Protein AF-0000000078947697 (afdb_homodimer)

Organism: Halalkalibacterium halodurans (strain ATCC BAA-125 / DSM 18197 / FERM 7344 / JCM 9153 / C-125) (NCBI:txid272558)

Foldseek 3Di:
DPPDPPPPPPPPPPPFPWDKDKDKDWFWWWDDDDFKIKIKIKIWMWIWTATPNDIDIKIKMKIKMKMFTPDDLVVQFPWAKKKKKKDFPWDIDIDIDGDPGGDDGRIDMDMDMDTDDDGDQATKMKMWMDTDPDIDIDIIGRDDD/DPPPPPPPPPPPPPPFPWDKDKDKDWFWWWDDDDFKIKIKIKIWMWIWTDTPNDIDIKIKMKIKMKMFTPDDLVVQFPWAKKKKKKDFPWDIDIDIDGDPGGDPGRIDMDMDMDTDDDGDQATKMKMWMDTDPDIDIDIIGRDDD

Radius of gyration: 29.33 Å; Cα contacts (8 Å, |Δi|>4): 703; chains: 2; bounding box: 46×137×83 Å

Structure (mmCIF, N/CA/C/O backbone):
data_AF-0000000078947697-model_v1
#
loop_
_entity.id
_entity.type
_entity.pdbx_description
1 polymer 'BH3699 protein'
#
loop_
_atom_site.group_PDB
_atom_site.id
_atom_site.type_symbol
_atom_site.label_atom_id
_atom_site.label_alt_id
_atom_site.label_comp_id
_atom_site.label_asym_id
_atom_site.label_entity_id
_atom_site.label_seq_id
_atom_site.pdbx_PDB_ins_code
_atom_site.Cartn_x
_atom_site.Cartn_y
_atom_site.Cartn_z
_atom_site.occupancy
_atom_site.B_iso_or_equiv
_atom_site.auth_seq_id
_atom_site.auth_comp_id
_atom_site.auth_asym_id
_atom_site.auth_atom_id
_atom_site.pdbx_PDB_model_num
ATOM 1 N N . MET A 1 1 ? 22.578 -55.219 -64.062 1 35.47 1 MET A N 1
ATOM 2 C CA . MET A 1 1 ? 21.938 -53.969 -63.688 1 35.47 1 MET A CA 1
ATOM 3 C C . MET A 1 1 ? 21.391 -54 -62.281 1 35.47 1 MET A C 1
ATOM 5 O O . MET A 1 1 ? 20.391 -54.688 -62 1 35.47 1 MET A O 1
ATOM 9 N N . LYS A 1 2 ? 22.297 -54.031 -61.281 1 51.41 2 LYS A N 1
ATOM 10 C CA . LYS A 1 2 ? 22 -54.031 -59.844 1 51.41 2 LYS A CA 1
ATOM 11 C C . LYS A 1 2 ? 21.125 -52.844 -59.5 1 51.41 2 LYS A C 1
ATOM 13 O O . LYS A 1 2 ? 21.453 -51.688 -59.812 1 51.41 2 LYS A O 1
ATOM 18 N N . LYS A 1 3 ? 19.734 -53.031 -59.438 1 48.41 3 LYS A N 1
ATOM 19 C CA . LYS A 1 3 ? 18.75 -52.062 -58.938 1 48.41 3 LYS A CA 1
ATOM 20 C C . LYS A 1 3 ? 19.156 -51.531 -57.562 1 48.41 3 LYS A C 1
ATOM 22 O O . LYS A 1 3 ? 19.344 -52.281 -56.625 1 48.41 3 LYS A O 1
ATOM 27 N N . ILE A 1 4 ? 19.75 -50.375 -57.469 1 56.81 4 ILE A N 1
ATOM 28 C CA . ILE A 1 4 ? 20.016 -49.656 -56.25 1 56.81 4 ILE A CA 1
ATOM 29 C C . ILE A 1 4 ? 18.719 -49.062 -55.688 1 56.81 4 ILE A C 1
ATOM 31 O O . ILE A 1 4 ? 18.062 -48.281 -56.344 1 56.81 4 ILE A O 1
ATOM 35 N N . VAL A 1 5 ? 17.969 -49.75 -54.781 1 52.31 5 VAL A N 1
ATOM 36 C CA . VAL A 1 5 ? 16.859 -49.219 -54.031 1 52.31 5 VAL A CA 1
ATOM 37 C C . VAL A 1 5 ? 17.359 -48.094 -53.125 1 52.31 5 VAL A C 1
ATOM 39 O O . VAL A 1 5 ? 18.203 -48.312 -52.25 1 52.31 5 VAL A O 1
ATOM 42 N N . VAL A 1 6 ? 17.391 -46.844 -53.531 1 53.66 6 VAL A N 1
ATOM 43 C CA . VAL A 1 6 ? 17.625 -45.656 -52.688 1 53.66 6 VAL A CA 1
ATOM 44 C C . VAL A 1 6 ? 16.547 -45.562 -51.625 1 53.66 6 VAL A C 1
ATOM 46 O O . VAL A 1 6 ? 15.359 -45.406 -51.938 1 53.66 6 VAL A O 1
ATOM 49 N N . LEU A 1 7 ? 16.734 -46.188 -50.5 1 55.03 7 LEU A N 1
ATOM 50 C CA . LEU A 1 7 ? 15.883 -46 -49.344 1 55.03 7 LEU A CA 1
ATOM 51 C C . LEU A 1 7 ? 15.914 -44.531 -48.906 1 55.03 7 LEU A C 1
ATOM 53 O O . LEU A 1 7 ? 16.953 -44 -48.5 1 55.03 7 LEU A O 1
ATOM 57 N N . MET A 1 8 ? 14.984 -43.719 -49.375 1 52.84 8 MET A N 1
ATOM 58 C CA . MET A 1 8 ? 14.773 -42.344 -48.906 1 52.84 8 MET A CA 1
ATOM 59 C C . MET A 1 8 ? 14.305 -42.312 -47.469 1 52.84 8 MET A C 1
ATOM 61 O O . MET A 1 8 ? 13.203 -42.781 -47.156 1 52.84 8 MET A O 1
ATOM 65 N N . VAL A 1 9 ? 15.203 -42.281 -46.469 1 55.19 9 VAL A N 1
ATOM 66 C CA . VAL A 1 9 ? 14.891 -42.062 -45.062 1 55.19 9 VAL A CA 1
ATOM 67 C C . VAL A 1 9 ? 14.242 -40.688 -44.875 1 55.19 9 VAL A C 1
ATOM 69 O O . VAL A 1 9 ? 14.898 -39.688 -45.031 1 55.19 9 VAL A O 1
ATOM 72 N N . VAL A 1 10 ? 12.914 -40.531 -45.031 1 52.12 10 VAL A N 1
ATOM 73 C CA . VAL A 1 10 ? 12.164 -39.344 -44.656 1 52.12 10 VAL A CA 1
ATOM 74 C C . VAL A 1 10 ? 12.32 -39.094 -43.156 1 52.12 10 VAL A C 1
ATOM 76 O O . VAL A 1 10 ? 11.836 -39.875 -42.344 1 52.12 10 VAL A O 1
ATOM 79 N N . MET A 1 11 ? 13.328 -38.375 -42.625 1 52.97 11 MET A N 1
ATOM 80 C CA . MET A 1 11 ? 13.414 -37.875 -41.25 1 52.97 11 MET A CA 1
ATOM 81 C C . MET A 1 11 ? 12.195 -37 -40.938 1 52.97 11 MET A C 1
ATOM 83 O O . MET A 1 11 ? 12.062 -35.906 -41.438 1 52.97 11 MET A O 1
ATOM 87 N N . VAL A 1 12 ? 11.039 -37.531 -40.5 1 50.34 12 VAL A N 1
ATOM 88 C CA . VAL A 1 12 ? 9.906 -36.781 -39.969 1 50.34 12 VAL A CA 1
ATOM 89 C C . VAL A 1 12 ? 10.367 -35.938 -38.781 1 50.34 12 VAL A C 1
ATOM 91 O O . VAL A 1 12 ? 10.703 -36.5 -37.719 1 50.34 12 VAL A O 1
ATOM 94 N N . LEU A 1 13 ? 10.891 -34.719 -38.906 1 49.94 13 LEU A N 1
ATOM 95 C CA . LEU A 1 13 ? 11.055 -33.781 -37.781 1 49.94 13 LEU A CA 1
ATOM 96 C C . LEU A 1 13 ? 9.711 -33.5 -37.094 1 49.94 13 LEU A C 1
ATOM 98 O O . LEU A 1 13 ? 8.805 -32.938 -37.719 1 49.94 13 LEU A O 1
ATOM 102 N N . LEU A 1 14 ? 9.25 -34.312 -36.125 1 48.19 14 LEU A N 1
ATOM 103 C CA . LEU A 1 14 ? 8.148 -34 -35.25 1 48.19 14 LEU A CA 1
ATOM 104 C C . LEU A 1 14 ? 8.367 -32.625 -34.594 1 48.19 14 LEU A C 1
ATOM 106 O O . LEU A 1 14 ? 9.211 -32.5 -33.688 1 48.19 14 LEU A O 1
ATOM 110 N N . ILE A 1 15 ? 8.25 -31.531 -35.281 1 49.91 15 ILE A N 1
ATOM 111 C CA . ILE A 1 15 ? 8.148 -30.25 -34.594 1 49.91 15 ILE A CA 1
ATOM 112 C C . ILE A 1 15 ? 7 -30.312 -33.562 1 49.91 15 ILE A C 1
ATOM 114 O O . ILE A 1 15 ? 5.832 -30.391 -33.969 1 49.91 15 ILE A O 1
ATOM 118 N N . GLY A 1 16 ? 7.195 -30.922 -32.438 1 51.84 16 GLY A N 1
ATOM 119 C CA . GLY A 1 16 ? 6.211 -30.812 -31.391 1 51.84 16 GLY A CA 1
ATOM 120 C C . GLY A 1 16 ? 5.664 -29.406 -31.234 1 51.84 16 GLY A C 1
ATOM 121 O O . GLY A 1 16 ? 6.422 -28.469 -31 1 51.84 16 GLY A O 1
ATOM 122 N N . CYS A 1 17 ? 4.645 -28.969 -31.922 1 57.34 17 CYS A N 1
ATOM 123 C CA . CYS A 1 17 ? 3.932 -27.719 -31.688 1 57.34 17 CYS A CA 1
ATOM 124 C C . CYS A 1 17 ? 3.51 -27.594 -30.219 1 57.34 17 CYS A C 1
ATOM 126 O O . CYS A 1 17 ? 2.832 -28.469 -29.688 1 57.34 17 CYS A O 1
ATOM 128 N N . SER A 1 18 ? 4.355 -27.094 -29.328 1 65 18 SER A N 1
ATOM 129 C CA . SER A 1 18 ? 3.82 -26.672 -28.031 1 65 18 SER A CA 1
ATOM 130 C C . SER A 1 18 ? 2.65 -25.719 -28.203 1 65 18 SER A C 1
ATOM 132 O O . SER A 1 18 ? 2.752 -24.734 -28.938 1 65 18 SER A O 1
ATOM 134 N N . ASN A 1 19 ? 1.325 -26.234 -28.016 1 84.44 19 ASN A N 1
ATOM 135 C CA . ASN A 1 19 ? 0.156 -25.359 -28 1 84.44 19 ASN A CA 1
ATOM 136 C C . ASN A 1 19 ? 0.024 -24.609 -26.688 1 84.44 19 ASN A C 1
ATOM 138 O O . ASN A 1 19 ? 0.038 -25.219 -25.609 1 84.44 19 ASN A O 1
ATOM 142 N N . GLU A 1 20 ? 0.352 -23.359 -26.688 1 90.44 20 GLU A N 1
ATOM 143 C CA . GLU A 1 20 ? 0.203 -22.469 -25.547 1 90.44 20 GLU A CA 1
ATOM 144 C C . GLU A 1 20 ? -1.119 -21.703 -25.609 1 90.44 20 GLU A C 1
ATOM 146 O O . GLU A 1 20 ? -1.469 -21.141 -26.656 1 90.44 20 GLU A O 1
ATOM 151 N N . GLU A 1 21 ? -1.962 -21.922 -24.547 1 93.38 21 GLU A N 1
ATOM 152 C CA . GLU A 1 21 ? -3.17 -21.109 -24.391 1 93.38 21 GLU A CA 1
ATOM 153 C C . GLU A 1 21 ? -2.98 -20.047 -23.312 1 93.38 21 GLU A C 1
ATOM 155 O O . GLU A 1 21 ? -2.654 -20.359 -22.172 1 93.38 21 GLU A O 1
ATOM 160 N N . VAL A 1 22 ? -3.09 -18.719 -23.656 1 95.69 22 VAL A N 1
ATOM 161 C CA . VAL A 1 22 ? -2.939 -17.594 -22.734 1 95.69 22 VAL A CA 1
ATOM 162 C C . VAL A 1 22 ? -4.289 -16.906 -22.531 1 95.69 22 VAL A C 1
ATOM 164 O O . VAL A 1 22 ? -4.961 -16.547 -23.5 1 95.69 22 VAL A O 1
ATOM 167 N N . THR A 1 23 ? -4.746 -16.797 -21.312 1 96.12 23 THR A N 1
ATOM 168 C CA . THR A 1 23 ? -5.984 -16.094 -20.969 1 96.12 23 THR A CA 1
ATOM 169 C C . THR A 1 23 ? -5.715 -14.969 -19.984 1 96.12 23 THR A C 1
ATOM 171 O O . THR A 1 23 ? -5.082 -15.188 -18.938 1 96.12 23 THR A O 1
ATOM 174 N N . ASN A 1 24 ? -6.176 -13.773 -20.25 1 97.75 24 ASN A N 1
ATOM 175 C CA . ASN A 1 24 ? -6.113 -12.641 -19.328 1 97.75 24 ASN A CA 1
ATOM 176 C C . ASN A 1 24 ? -7.422 -12.469 -18.562 1 97.75 24 ASN A C 1
ATOM 178 O O . ASN A 1 24 ? -8.492 -12.789 -19.078 1 97.75 24 ASN A O 1
ATOM 182 N N . TYR A 1 25 ? -7.297 -12.008 -17.328 1 97.12 25 TYR A N 1
ATOM 183 C CA . TYR A 1 25 ? -8.484 -11.719 -16.516 1 97.12 25 TYR A CA 1
ATOM 184 C C . TYR A 1 25 ? -8.297 -10.438 -15.711 1 97.12 25 TYR A C 1
ATOM 186 O O . TYR A 1 25 ? -7.168 -10.016 -15.453 1 97.12 25 TYR A O 1
ATOM 194 N N . GLU A 1 26 ? -9.422 -9.789 -15.422 1 97.38 26 GLU A N 1
ATOM 195 C CA . GLU A 1 26 ? -9.5 -8.617 -14.555 1 97.38 26 GLU A CA 1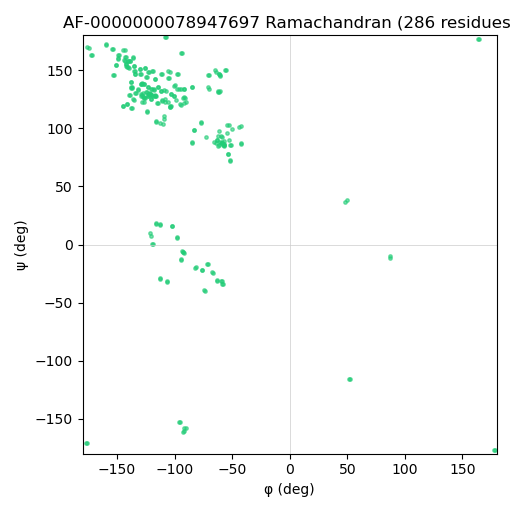
ATOM 196 C C . GLU A 1 26 ? -10.797 -8.617 -13.742 1 97.38 26 GLU A C 1
ATOM 198 O O . GLU A 1 26 ? -11.891 -8.656 -14.305 1 97.38 26 GLU A O 1
ATOM 203 N N . TYR A 1 27 ? -10.602 -8.641 -12.453 1 97.81 27 TYR A N 1
ATOM 204 C CA . TYR A 1 27 ? -11.719 -8.578 -11.523 1 97.81 27 TYR A CA 1
ATOM 205 C C . TYR A 1 27 ? -11.633 -7.32 -10.664 1 97.81 27 TYR A C 1
ATOM 207 O O . TYR A 1 27 ? -10.547 -6.906 -10.258 1 97.81 27 TYR A O 1
ATOM 215 N N . THR A 1 28 ? -12.766 -6.715 -10.383 1 98.5 28 THR A N 1
ATOM 216 C CA . THR A 1 28 ? -12.883 -5.641 -9.398 1 98.5 28 THR A CA 1
ATOM 217 C C . THR A 1 28 ? -13.93 -5.988 -8.344 1 98.5 28 THR A C 1
ATOM 219 O O . THR A 1 28 ? -15.125 -6.078 -8.648 1 98.5 28 THR A O 1
ATOM 222 N N . PHE A 1 29 ? -13.453 -6.164 -7.133 1 98.69 29 PHE A N 1
ATOM 223 C CA . PHE A 1 29 ? -14.336 -6.402 -6 1 98.69 29 PHE A CA 1
ATOM 224 C C . PHE A 1 29 ? -14.617 -5.105 -5.246 1 98.69 29 PHE A C 1
ATOM 226 O O . PHE A 1 29 ? -13.703 -4.32 -4.992 1 98.69 29 PHE A O 1
ATOM 233 N N . THR A 1 30 ? -15.898 -4.938 -4.965 1 98.69 30 THR A N 1
ATOM 234 C CA . THR A 1 30 ? -16.266 -3.729 -4.234 1 98.69 30 THR A CA 1
ATOM 235 C C . THR A 1 30 ? -17.141 -4.066 -3.039 1 98.69 30 THR A C 1
ATOM 237 O O . THR A 1 30 ? -17.859 -5.066 -3.055 1 98.69 30 THR A O 1
ATOM 240 N N . GLY A 1 31 ? -17.078 -3.271 -2.025 1 98.5 31 GLY A N 1
ATOM 241 C CA . GLY A 1 31 ? -17.906 -3.355 -0.826 1 98.5 31 GLY A CA 1
ATOM 242 C C . GLY A 1 31 ? -17.719 -2.17 0.103 1 98.5 31 GLY A C 1
ATOM 243 O O . GLY A 1 31 ? -16.781 -1.382 -0.061 1 98.5 31 GLY A O 1
ATOM 244 N N . GLU A 1 32 ? -18.688 -2.057 0.985 1 98.5 32 GLU A N 1
ATOM 245 C CA . GLU A 1 32 ? -18.625 -0.911 1.888 1 98.5 32 GLU A CA 1
ATOM 246 C C . GLU A 1 32 ? -19.328 -1.203 3.205 1 98.5 32 GLU A C 1
ATOM 248 O O . GLU A 1 32 ? -20.234 -2.049 3.26 1 98.5 32 GLU A O 1
ATOM 253 N N . GLY A 1 33 ? -18.797 -0.639 4.301 1 98.38 33 GLY A N 1
ATOM 254 C CA . GLY A 1 33 ? -19.5 -0.533 5.566 1 98.38 33 GLY A CA 1
ATOM 255 C C . GLY A 1 33 ? -20.172 0.81 5.758 1 98.38 33 GLY A C 1
ATOM 256 O O . GLY A 1 33 ? -20.641 1.424 4.793 1 98.38 33 GLY A O 1
ATOM 257 N N . THR A 1 34 ? -20.312 1.168 7.008 1 98.31 34 THR A N 1
ATOM 258 C CA . THR A 1 34 ? -20.938 2.449 7.336 1 98.31 34 THR A CA 1
ATOM 259 C C . THR A 1 34 ? -19.969 3.6 7.043 1 98.31 34 THR A C 1
ATOM 261 O O . THR A 1 34 ? -20.375 4.625 6.492 1 98.31 34 THR A O 1
ATOM 264 N N . TYR A 1 35 ? -18.672 3.416 7.344 1 98.31 35 TYR A N 1
ATOM 265 C CA . TYR A 1 35 ? -17.734 4.535 7.336 1 98.31 35 TYR A CA 1
ATOM 266 C C . TYR A 1 35 ? -16.719 4.383 6.211 1 98.31 35 TYR A C 1
ATOM 268 O O . TYR A 1 35 ? -16.172 5.375 5.73 1 98.31 35 TYR A O 1
ATOM 276 N N . TRP A 1 36 ? -16.453 3.197 5.875 1 98.75 36 TRP A N 1
ATOM 277 C CA . TRP A 1 36 ? -15.398 2.932 4.902 1 98.75 36 TRP A CA 1
ATOM 278 C C . TRP A 1 36 ? -15.938 2.146 3.711 1 98.75 36 TRP A C 1
ATOM 280 O O . TRP A 1 36 ? -16.891 1.371 3.852 1 98.75 36 TRP A O 1
ATOM 290 N N . GLN A 1 37 ? -15.352 2.365 2.486 1 98.81 37 GLN A N 1
ATOM 291 C CA . GLN A 1 37 ? -15.555 1.544 1.297 1 98.81 37 GLN A CA 1
ATOM 292 C C . GLN A 1 37 ? -1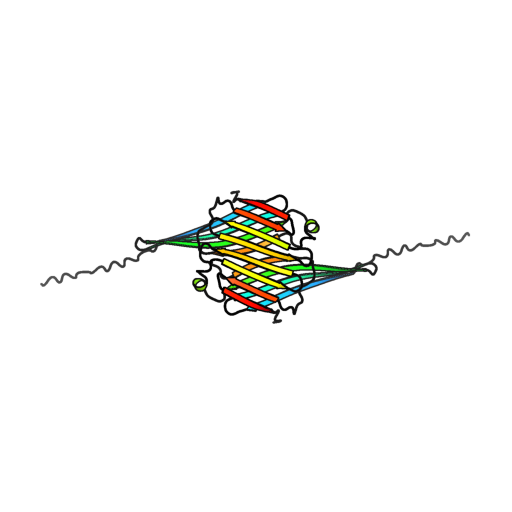4.227 1.068 0.721 1 98.81 37 GLN A C 1
ATOM 294 O O . GLN A 1 37 ? -13.195 1.724 0.897 1 98.81 37 GLN A O 1
ATOM 299 N N . THR A 1 38 ? -14.234 -0.077 0.051 1 98.75 38 THR A N 1
ATOM 300 C CA . THR A 1 38 ? -13 -0.639 -0.49 1 98.75 38 THR A CA 1
ATOM 301 C C . THR A 1 38 ? -13.219 -1.161 -1.907 1 98.75 38 THR A C 1
ATOM 303 O O . THR A 1 38 ? -14.266 -1.74 -2.205 1 98.75 38 THR A O 1
ATOM 306 N N . GLU A 1 39 ? -12.273 -0.843 -2.795 1 98.5 39 GLU A N 1
ATOM 307 C CA . GLU A 1 39 ? -12.109 -1.492 -4.094 1 98.5 39 GLU A CA 1
ATOM 308 C C . GLU A 1 39 ? -10.867 -2.373 -4.117 1 98.5 39 GLU A C 1
ATOM 310 O O . GLU A 1 39 ? -9.781 -1.938 -3.723 1 98.5 39 GLU A O 1
ATOM 315 N N . TYR A 1 40 ? -11.094 -3.646 -4.418 1 98.38 40 TYR A N 1
ATOM 316 C CA . TYR A 1 40 ? -9.992 -4.582 -4.637 1 98.38 40 TYR A CA 1
ATOM 317 C C . TYR A 1 40 ? -9.898 -4.977 -6.105 1 98.38 40 TYR A C 1
ATOM 319 O O . TYR A 1 40 ? -10.695 -5.777 -6.594 1 98.38 40 TYR A O 1
ATOM 327 N N . VAL A 1 41 ? -8.852 -4.344 -6.832 1 98 41 VAL A N 1
ATOM 328 C CA . VAL A 1 41 ? -8.609 -4.629 -8.242 1 98 41 VAL A CA 1
ATOM 329 C C . VAL A 1 41 ? -7.621 -5.785 -8.375 1 98 41 VAL A C 1
ATOM 331 O O . VAL A 1 41 ? -6.504 -5.711 -7.863 1 98 41 VAL A O 1
ATOM 334 N N . TYR A 1 42 ? -8.047 -6.82 -9.062 1 97.75 42 TYR A N 1
ATOM 335 C CA . TYR A 1 42 ? -7.285 -8.047 -9.258 1 97.75 42 TYR A CA 1
ATOM 336 C C . TYR A 1 42 ? -7.207 -8.414 -10.734 1 97.75 42 TYR A C 1
ATOM 338 O O . TYR A 1 42 ? -8.234 -8.555 -11.406 1 97.75 42 TYR A O 1
ATOM 346 N N . GLU A 1 43 ? -5.93 -8.539 -11.281 1 97.75 43 GLU A N 1
ATOM 347 C CA . GLU A 1 43 ? -5.754 -8.875 -12.688 1 97.75 43 GLU A CA 1
ATOM 348 C C . GLU A 1 43 ? -4.551 -9.789 -12.898 1 97.75 43 GLU A C 1
ATOM 350 O O . GLU A 1 43 ? -3.684 -9.891 -12.023 1 97.75 43 GLU A O 1
ATOM 355 N N . GLY A 1 44 ? -4.613 -10.508 -14.062 1 97 44 GLY A N 1
ATOM 356 C CA . GLY A 1 44 ? -3.492 -11.398 -14.312 1 97 44 GLY A CA 1
ATOM 357 C C . GLY A 1 44 ? -3.639 -12.195 -15.602 1 97 44 GLY A C 1
ATOM 358 O O . GLY A 1 44 ? -4.461 -11.859 -16.453 1 97 44 GLY A O 1
ATOM 359 N N . THR A 1 45 ? -2.688 -13.023 -15.797 1 97.19 45 THR A N 1
ATOM 360 C CA . THR A 1 45 ? -2.588 -13.875 -16.984 1 97.19 45 THR A CA 1
ATOM 361 C C . THR A 1 45 ? -2.436 -15.344 -16.578 1 97.19 45 THR A C 1
ATOM 363 O O . THR A 1 45 ? -1.586 -15.68 -15.75 1 97.19 45 THR A O 1
ATOM 366 N N . GLU A 1 46 ? -3.312 -16.156 -17.125 1 95.88 46 GLU A N 1
ATOM 367 C CA . GLU A 1 46 ? -3.176 -17.609 -17.016 1 95.88 46 GLU A CA 1
ATOM 368 C C . GLU A 1 46 ? -2.58 -18.203 -18.297 1 95.88 46 GLU A C 1
ATOM 370 O O . GLU A 1 46 ? -2.943 -17.797 -19.406 1 95.88 46 GLU A O 1
ATOM 375 N N . THR A 1 47 ? -1.651 -19.109 -18.156 1 95.44 47 THR A N 1
ATOM 376 C CA . THR A 1 47 ? -1.038 -19.797 -19.281 1 95.44 47 THR A CA 1
ATOM 377 C C . THR A 1 47 ? -1.134 -21.312 -19.125 1 95.44 47 THR A C 1
ATOM 379 O O . THR A 1 47 ? -0.824 -21.844 -18.047 1 95.44 47 THR A O 1
ATOM 382 N N . ARG A 1 48 ? -1.663 -21.938 -20.094 1 93.5 48 ARG A N 1
ATOM 383 C CA . ARG A 1 48 ? -1.678 -23.391 -20.188 1 93.5 48 ARG A CA 1
ATOM 384 C C . ARG A 1 48 ? -0.847 -23.875 -21.375 1 93.5 48 ARG A C 1
ATOM 386 O O . ARG A 1 48 ? -1.082 -23.453 -22.516 1 93.5 48 ARG A O 1
ATOM 393 N N . GLU A 1 49 ? 0.133 -24.688 -21.141 1 92.56 49 GLU A N 1
ATOM 394 C CA . GLU A 1 49 ? 0.99 -25.234 -22.188 1 92.56 49 GLU A CA 1
ATOM 395 C C . GLU A 1 49 ? 0.86 -26.766 -22.25 1 92.56 49 GLU A C 1
ATOM 397 O O . GLU A 1 49 ? 0.914 -27.438 -21.219 1 92.56 49 GLU A O 1
ATOM 402 N N . LYS A 1 50 ? 0.609 -27.234 -23.375 1 90.5 50 LYS A N 1
ATOM 403 C CA . LYS A 1 50 ? 0.567 -28.672 -23.625 1 90.5 50 LYS A CA 1
ATOM 404 C C . LYS A 1 50 ? 1.757 -29.125 -24.469 1 90.5 50 LYS A C 1
ATOM 406 O O . LYS A 1 50 ? 1.95 -28.625 -25.594 1 90.5 50 LYS A O 1
ATOM 411 N N . GLU A 1 51 ? 2.664 -29.797 -23.922 1 86.5 51 GLU A N 1
ATOM 412 C CA . GLU A 1 51 ? 3.807 -30.375 -24.625 1 86.5 51 GLU A CA 1
ATOM 413 C C . GLU A 1 51 ? 3.945 -31.859 -24.328 1 86.5 51 GLU A C 1
ATOM 415 O O . GLU A 1 51 ? 4.004 -32.281 -23.172 1 86.5 51 GLU A O 1
ATOM 420 N N . ASP A 1 52 ? 4.082 -32.688 -25.391 1 88 52 ASP A N 1
ATOM 421 C CA . ASP A 1 52 ? 4.32 -34.125 -25.328 1 88 52 ASP A CA 1
ATOM 422 C C . ASP A 1 52 ? 3.354 -34.781 -24.359 1 88 52 ASP A C 1
ATOM 424 O O . ASP A 1 52 ? 3.77 -35.594 -23.516 1 88 52 ASP A O 1
ATOM 428 N N . GLY A 1 53 ? 2.15 -34.375 -24.266 1 86.56 53 GLY A N 1
ATOM 429 C CA . GLY A 1 53 ? 1.109 -34.938 -23.438 1 86.56 53 GLY A CA 1
ATOM 430 C C . GLY A 1 53 ? 1.072 -34.375 -22.031 1 86.56 53 GLY A C 1
ATOM 431 O O . GLY A 1 53 ? 0.264 -34.812 -21.203 1 86.56 53 GLY A O 1
ATOM 432 N N . ARG A 1 54 ? 2.082 -33.656 -21.641 1 89.56 54 ARG A N 1
ATOM 433 C CA . ARG A 1 54 ? 2.109 -33.031 -20.328 1 89.56 54 ARG A CA 1
ATOM 434 C C . ARG A 1 54 ? 1.529 -31.625 -20.375 1 89.56 54 ARG A C 1
ATOM 436 O O . ARG A 1 54 ? 1.779 -30.891 -21.328 1 89.56 54 ARG A O 1
ATOM 443 N N . THR A 1 55 ? 0.523 -31.375 -19.5 1 91.44 55 THR A N 1
ATOM 444 C CA . THR A 1 55 ? -0.048 -30.047 -19.391 1 91.44 55 THR A CA 1
ATOM 445 C C . THR A 1 55 ? 0.551 -29.297 -18.203 1 91.44 55 THR A C 1
ATOM 447 O O . THR A 1 55 ? 0.594 -29.812 -17.094 1 91.44 55 THR A O 1
ATOM 450 N N . THR A 1 56 ? 1.136 -28.047 -18.5 1 92.62 56 THR A N 1
ATOM 451 C CA . THR A 1 56 ? 1.607 -27.156 -17.438 1 92.62 56 THR A CA 1
ATOM 452 C C . THR A 1 56 ? 0.709 -25.938 -17.328 1 92.62 56 THR A C 1
ATOM 454 O O . THR A 1 56 ? 0.256 -25.391 -18.344 1 92.62 56 THR A O 1
ATOM 457 N N . TYR A 1 57 ? 0.356 -25.672 -16.047 1 92.88 57 TYR A N 1
ATOM 458 C CA . TYR A 1 57 ? -0.44 -24.484 -15.734 1 92.88 57 TYR A CA 1
ATOM 459 C C . TYR A 1 57 ? 0.375 -23.469 -14.945 1 92.88 57 TYR A C 1
ATOM 461 O O . TYR A 1 57 ? 1.133 -23.844 -14.039 1 92.88 57 TYR A O 1
ATOM 469 N N . SER A 1 58 ? 0.308 -22.125 -15.414 1 93.06 58 SER A N 1
ATOM 470 C CA . SER A 1 58 ? 0.894 -21.047 -14.633 1 93.06 58 SER A CA 1
ATOM 471 C C . SER A 1 58 ? -0.048 -19.844 -14.562 1 93.06 58 SER A C 1
ATOM 473 O O . SER A 1 58 ? -0.913 -19.672 -15.422 1 93.06 58 SER A O 1
ATOM 475 N N . ASN A 1 59 ? 0.078 -19.156 -13.438 1 94.94 59 ASN A N 1
ATOM 476 C CA . ASN A 1 59 ? -0.684 -17.938 -13.211 1 94.94 59 ASN A CA 1
ATOM 477 C C . ASN A 1 59 ? 0.196 -16.828 -12.648 1 94.94 59 ASN A C 1
ATOM 479 O O . ASN A 1 59 ? 1.026 -17.062 -11.773 1 94.94 59 ASN A O 1
ATOM 483 N N . GLU A 1 60 ? 0.085 -15.648 -13.281 1 95.38 60 GLU A N 1
ATOM 484 C CA . GLU A 1 60 ? 0.676 -14.43 -12.742 1 95.38 60 GLU A CA 1
ATOM 485 C C . GLU A 1 60 ? -0.382 -13.352 -12.523 1 95.38 60 GLU A C 1
ATOM 487 O O . GLU A 1 60 ? -1.181 -13.07 -13.422 1 95.38 60 GLU A O 1
ATOM 492 N N . ASP A 1 61 ? -0.328 -12.812 -11.25 1 96.56 61 ASP A N 1
ATOM 493 C CA . ASP A 1 61 ? -1.355 -11.812 -10.969 1 96.56 61 ASP A CA 1
ATOM 494 C C . ASP A 1 61 ? -0.769 -10.609 -10.234 1 96.56 61 ASP A C 1
ATOM 496 O O . ASP A 1 61 ? 0.37 -10.664 -9.758 1 96.56 61 ASP A O 1
ATOM 500 N N . SER A 1 62 ? -1.447 -9.5 -10.25 1 96.44 62 SER A N 1
ATOM 501 C CA . SER A 1 62 ? -1.253 -8.297 -9.438 1 96.44 62 SER A CA 1
ATOM 502 C C . SER A 1 62 ? -2.561 -7.848 -8.797 1 96.44 62 SER A C 1
ATOM 504 O O . SER A 1 62 ? -3.643 -8.109 -9.328 1 96.44 62 SER A O 1
ATOM 506 N N . ASP A 1 63 ? -2.355 -7.293 -7.586 1 97 63 ASP A N 1
ATOM 507 C CA . ASP A 1 63 ? -3.541 -6.789 -6.895 1 97 63 ASP A CA 1
ATOM 508 C C . ASP A 1 63 ? -3.283 -5.406 -6.297 1 97 63 ASP A C 1
ATOM 510 O O . ASP A 1 63 ? -2.131 -5.016 -6.098 1 97 63 ASP A O 1
ATOM 514 N N . GLU A 1 64 ? -4.363 -4.656 -6.145 1 97.38 64 GLU A N 1
ATOM 515 C CA . GLU A 1 64 ? -4.391 -3.352 -5.496 1 97.38 64 GLU A CA 1
ATOM 516 C C . GLU A 1 64 ? -5.66 -3.176 -4.664 1 97.38 64 GLU A C 1
ATOM 518 O O . GLU A 1 64 ? -6.77 -3.283 -5.184 1 97.38 64 GLU A O 1
ATOM 523 N N . MET A 1 65 ? -5.406 -2.939 -3.371 1 98.19 65 MET A N 1
ATOM 524 C CA . MET A 1 65 ? -6.52 -2.592 -2.492 1 98.19 65 MET A CA 1
ATOM 525 C C . MET A 1 65 ? -6.57 -1.089 -2.246 1 98.19 65 MET A C 1
ATOM 527 O O . MET A 1 65 ? -5.57 -0.486 -1.853 1 98.19 65 MET A O 1
ATOM 531 N N . ARG A 1 66 ? -7.723 -0.505 -2.48 1 98.5 66 ARG A N 1
ATOM 532 C CA . ARG A 1 66 ? -7.969 0.91 -2.223 1 98.5 66 ARG A CA 1
ATOM 533 C C . ARG A 1 66 ? -9.031 1.094 -1.146 1 98.5 66 ARG A C 1
ATOM 535 O O . ARG A 1 66 ? -10.219 0.89 -1.398 1 98.5 66 ARG A O 1
ATOM 542 N N . LEU A 1 67 ? -8.602 1.47 0.032 1 98.75 67 LEU A N 1
ATOM 543 C CA . LEU A 1 67 ? -9.5 1.8 1.137 1 98.75 67 LEU A CA 1
ATOM 544 C C . LEU A 1 67 ? -9.812 3.291 1.153 1 98.75 67 LEU A C 1
ATOM 546 O O . LEU A 1 67 ? -8.906 4.121 1.225 1 98.75 67 LEU A O 1
ATOM 550 N N . THR A 1 68 ? -11.133 3.627 1.163 1 98.69 68 THR A N 1
ATOM 551 C CA . THR A 1 68 ? -11.547 5.023 1.097 1 98.69 68 THR A CA 1
ATOM 552 C C . THR A 1 68 ? -12.539 5.348 2.209 1 98.69 68 THR A C 1
ATOM 554 O O . THR A 1 68 ? -13.523 4.625 2.398 1 98.69 68 THR A O 1
ATOM 557 N N . TYR A 1 69 ? -12.234 6.387 2.943 1 98.44 69 TYR A N 1
ATOM 558 C CA . TYR A 1 69 ? -13.219 6.895 3.891 1 98.44 69 TYR A CA 1
ATOM 559 C C . TYR A 1 69 ? -14.391 7.547 3.162 1 98.44 69 TYR A C 1
ATOM 561 O O . TYR A 1 69 ? -14.188 8.336 2.234 1 98.44 69 TYR A O 1
ATOM 569 N N . LYS A 1 70 ? -15.641 7.238 3.557 1 98.31 70 LYS A N 1
ATOM 570 C CA . LYS A 1 70 ? -16.828 7.684 2.83 1 98.31 70 LYS A CA 1
ATOM 571 C C . LYS A 1 70 ? -17.188 9.117 3.199 1 98.31 70 LYS A C 1
ATOM 573 O O . LYS A 1 70 ? -17.922 9.789 2.465 1 98.31 70 LYS A O 1
ATOM 578 N N . GLY A 1 71 ? -16.719 9.633 4.32 1 97.12 71 GLY A N 1
ATOM 579 C CA . GLY A 1 71 ? -17.031 10.984 4.762 1 97.12 71 GLY A CA 1
ATOM 580 C C . GLY A 1 71 ? -16.016 12.016 4.289 1 97.12 71 GLY A C 1
ATOM 581 O O . GLY A 1 71 ? -15.383 11.836 3.246 1 97.12 71 GLY A O 1
ATOM 582 N N . SER A 1 72 ? -15.961 13.117 4.973 1 96.44 72 SER A N 1
ATOM 583 C CA . SER A 1 72 ? -15.062 14.211 4.629 1 96.44 72 SER A CA 1
ATOM 584 C C . SER A 1 72 ? -13.758 14.125 5.406 1 96.44 72 SER A C 1
ATOM 586 O O . SER A 1 72 ? -13.664 13.391 6.395 1 96.44 72 SER A O 1
ATOM 588 N N . LEU A 1 73 ? -12.844 14.883 4.902 1 94.62 73 LEU A N 1
ATOM 589 C CA . LEU A 1 73 ? -11.555 14.93 5.582 1 94.62 73 LEU A CA 1
ATOM 590 C C . LEU A 1 73 ? -11.711 15.414 7.02 1 94.62 73 LEU A C 1
ATOM 592 O O . LEU A 1 73 ? -10.992 14.969 7.914 1 94.62 73 LEU A O 1
ATOM 596 N N . ASP A 1 74 ? -12.688 16.266 7.25 1 94.69 74 ASP A N 1
ATOM 597 C CA . ASP A 1 74 ? -12.93 16.781 8.594 1 94.69 74 ASP A CA 1
ATOM 598 C C . ASP A 1 74 ? -13.328 15.664 9.555 1 94.69 74 ASP A C 1
ATOM 600 O O . ASP A 1 74 ? -13 15.711 10.742 1 94.69 74 ASP A O 1
ATOM 604 N N . GLU A 1 75 ? -13.961 14.695 9.039 1 95.31 75 GLU A N 1
ATOM 605 C CA . GLU A 1 75 ? -14.492 13.625 9.867 1 95.31 75 GLU A CA 1
ATOM 606 C C . GLU A 1 75 ? -13.391 12.672 10.32 1 95.31 75 GLU A C 1
ATOM 608 O O . GLU A 1 75 ? -13.539 11.969 11.32 1 95.31 75 GLU A O 1
ATOM 613 N N . ILE A 1 76 ? -12.281 12.641 9.602 1 94.12 76 ILE A N 1
ATOM 614 C CA . ILE A 1 76 ? -11.242 11.688 9.969 1 94.12 76 ILE A CA 1
ATOM 615 C C . ILE A 1 76 ? -9.984 12.438 10.406 1 94.12 76 ILE A C 1
ATOM 617 O O . ILE A 1 76 ? -8.898 11.859 10.461 1 94.12 76 ILE A O 1
ATOM 621 N N . GLU A 1 77 ? -10.133 13.672 10.734 1 93 77 GLU A N 1
ATOM 622 C CA . GLU A 1 77 ? -8.992 14.508 11.078 1 93 77 GLU A CA 1
ATOM 623 C C . GLU A 1 77 ? -8.336 14.047 12.375 1 93 77 GLU A C 1
ATOM 625 O O . GLU A 1 77 ? -7.137 14.242 12.578 1 93 77 GLU A O 1
ATOM 630 N N . SER A 1 78 ? -9.062 13.391 13.219 1 93.56 78 SER A N 1
ATOM 631 C CA . SER A 1 78 ? -8.57 13.039 14.547 1 93.56 78 SER A CA 1
ATOM 632 C C . SER A 1 78 ? -7.934 11.656 14.547 1 93.56 78 SER A C 1
ATOM 634 O O . SER A 1 78 ? -7.395 11.219 15.57 1 93.56 78 SER A O 1
ATOM 636 N N . ILE A 1 79 ? -8.023 10.961 13.453 1 95.38 79 ILE A N 1
ATOM 637 C CA . ILE A 1 79 ? -7.5 9.602 13.422 1 95.38 79 ILE A CA 1
ATOM 638 C C . ILE A 1 79 ? -5.992 9.625 13.664 1 95.38 79 ILE A C 1
ATOM 640 O O . ILE A 1 79 ? -5.27 10.391 13.023 1 95.38 79 ILE A O 1
ATOM 644 N N . LYS A 1 80 ? -5.539 8.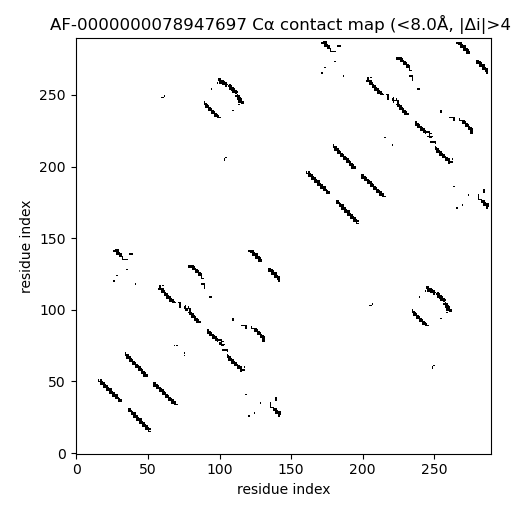758 14.586 1 95.62 80 LYS A N 1
ATOM 645 C CA . LYS A 1 80 ? -4.113 8.656 14.891 1 95.62 80 LYS A CA 1
ATOM 646 C C . LYS A 1 80 ? -3.521 7.371 14.32 1 95.62 80 LYS A C 1
ATOM 648 O O . LYS A 1 80 ? -2.318 7.301 14.062 1 95.62 80 LYS A O 1
ATOM 653 N N . LYS A 1 81 ? -4.32 6.41 14.281 1 97.44 81 LYS A N 1
ATOM 654 C CA . LYS A 1 81 ? -3.867 5.121 13.766 1 97.44 81 LYS A CA 1
ATOM 655 C C . LYS A 1 81 ? -4.938 4.473 12.891 1 97.44 81 LYS A C 1
ATOM 657 O O . LYS A 1 81 ? -6.109 4.426 13.273 1 97.44 81 LYS A O 1
ATOM 662 N N . LEU A 1 82 ? -4.555 4.055 11.672 1 98.12 82 LEU A N 1
ATOM 663 C CA . LEU A 1 82 ? -5.398 3.328 10.727 1 98.12 82 LEU A CA 1
ATOM 664 C C . LEU A 1 82 ? -4.785 1.976 10.383 1 98.12 82 LEU A C 1
ATOM 666 O O . LEU A 1 82 ? -3.605 1.893 10.039 1 98.12 82 LEU A O 1
ATOM 670 N N . GLU A 1 83 ? -5.543 0.941 10.578 1 98.31 83 GLU A N 1
ATOM 671 C CA . GLU A 1 83 ? -5.16 -0.41 10.188 1 98.31 83 GLU A CA 1
ATOM 672 C C . GLU A 1 83 ? -6.25 -1.072 9.352 1 98.31 83 GLU A C 1
ATOM 674 O O . GLU A 1 83 ? -7.438 -0.922 9.641 1 98.31 83 GLU A O 1
ATOM 679 N N . PHE A 1 84 ? -5.824 -1.786 8.297 1 98.75 84 PHE A N 1
ATOM 680 C CA . PHE A 1 84 ? -6.785 -2.537 7.5 1 98.75 84 PHE A CA 1
ATOM 681 C C . PHE A 1 84 ? -6.199 -3.871 7.055 1 98.75 84 PHE A C 1
ATOM 683 O O . PHE A 1 84 ? -4.977 -4.023 6.98 1 98.75 84 PHE A O 1
ATOM 690 N N . SER A 1 85 ? -7.125 -4.789 6.805 1 98.38 85 SER A N 1
ATOM 691 C CA . SER A 1 85 ? -6.734 -6.109 6.32 1 98.38 85 SER A CA 1
ATOM 692 C C . SER A 1 85 ? -7.824 -6.727 5.449 1 98.38 85 SER A C 1
ATOM 694 O O . SER A 1 85 ? -8.992 -6.332 5.535 1 98.38 85 SER A O 1
ATOM 696 N N . TYR A 1 86 ? -7.375 -7.594 4.602 1 98.31 86 TYR A N 1
ATOM 697 C CA . TYR A 1 86 ? -8.281 -8.414 3.801 1 98.31 86 TYR A CA 1
ATOM 698 C C . TYR A 1 86 ? -7.785 -9.852 3.711 1 98.31 86 TYR A C 1
ATOM 700 O O . TYR A 1 86 ? -6.594 -10.117 3.9 1 98.31 86 TYR A O 1
ATOM 708 N N . VAL A 1 87 ? -8.75 -10.719 3.422 1 97.25 87 VAL A N 1
ATOM 709 C CA . VAL A 1 87 ? -8.445 -12.133 3.283 1 97.25 87 VAL A CA 1
ATOM 710 C C . VAL A 1 87 ? -9.148 -12.695 2.053 1 97.25 87 VAL A C 1
ATOM 712 O O . VAL A 1 87 ? -10.359 -12.508 1.878 1 97.25 87 VAL A O 1
ATOM 715 N N . THR A 1 88 ? -8.383 -13.266 1.199 1 95.88 88 THR A N 1
ATOM 716 C CA . THR A 1 88 ? -8.906 -14.062 0.097 1 95.88 88 THR A CA 1
ATOM 717 C C . THR A 1 88 ? -8.656 -15.555 0.337 1 95.88 88 THR A C 1
ATOM 719 O O . THR A 1 88 ? -8.062 -15.93 1.349 1 95.88 88 THR A O 1
ATOM 722 N N . SER A 1 89 ? -9.148 -16.359 -0.634 1 92.56 89 SER A N 1
ATOM 723 C CA . SER A 1 89 ? -8.938 -17.797 -0.537 1 92.56 89 SER A CA 1
ATOM 724 C C . SER A 1 89 ? -7.48 -18.172 -0.791 1 92.56 89 SER A C 1
ATOM 726 O O . SER A 1 89 ? -7.047 -19.281 -0.483 1 92.56 89 SER A O 1
ATOM 728 N N . VAL A 1 90 ? -6.68 -17.219 -1.402 1 91.62 90 VAL A N 1
ATOM 729 C CA . VAL A 1 90 ? -5.328 -17.609 -1.809 1 91.62 90 VAL A CA 1
ATOM 730 C C . VAL A 1 90 ? -4.309 -16.703 -1.115 1 91.62 90 VAL A C 1
ATOM 732 O O . VAL A 1 90 ? -3.125 -16.719 -1.461 1 91.62 90 VAL A O 1
ATOM 735 N N . GLY A 1 91 ? -4.711 -15.906 -0.173 1 92.44 91 GLY A N 1
ATOM 736 C CA . GLY A 1 91 ? -3.799 -15.023 0.537 1 92.44 91 GLY A CA 1
ATOM 737 C C . GLY A 1 91 ? -4.508 -13.914 1.287 1 92.44 91 GLY A C 1
ATOM 738 O O . GLY A 1 91 ? -5.738 -13.852 1.31 1 92.44 91 GLY A O 1
ATOM 739 N N . SER A 1 92 ? -3.662 -13.164 1.972 1 96.25 92 SER A N 1
ATOM 740 C CA . SER A 1 92 ? -4.168 -12.016 2.727 1 96.25 92 SER A CA 1
ATOM 741 C C . SER A 1 92 ? -3.191 -10.852 2.678 1 96.25 92 SER A C 1
ATOM 743 O O . SER A 1 92 ? -2.041 -11.008 2.266 1 96.25 92 SER A O 1
ATOM 745 N N . GLY A 1 93 ? -3.68 -9.68 2.988 1 96.81 93 GLY A N 1
ATOM 746 C CA . GLY A 1 93 ? -2.889 -8.461 3.047 1 96.81 93 GLY A CA 1
ATOM 747 C C . GLY A 1 93 ? -3.475 -7.418 3.977 1 96.81 93 GLY A C 1
ATOM 748 O O . GLY A 1 93 ? -4.59 -7.578 4.477 1 96.81 93 GLY A O 1
ATOM 749 N N . GLY A 1 94 ? -2.629 -6.371 4.242 1 97.88 94 GLY A N 1
ATOM 750 C CA . GLY A 1 94 ? -3.066 -5.266 5.082 1 97.88 94 GLY A CA 1
ATOM 751 C C . GLY A 1 94 ? -2.045 -4.152 5.184 1 97.88 94 GLY A C 1
ATOM 752 O O . GLY A 1 94 ? -0.935 -4.27 4.66 1 97.88 94 GLY A O 1
ATOM 753 N N . GLY A 1 95 ? -2.49 -3.098 5.738 1 97.38 95 GLY A N 1
ATOM 754 C CA . GLY A 1 95 ? -1.654 -1.93 5.965 1 97.38 95 GLY A CA 1
ATOM 755 C C . GLY A 1 95 ? -1.939 -1.24 7.285 1 97.38 95 GLY A C 1
ATOM 756 O O . GLY A 1 95 ? -3.008 -1.43 7.871 1 97.38 95 GLY A O 1
ATOM 757 N N . VAL A 1 96 ? -0.902 -0.571 7.773 1 97.25 96 VAL A N 1
ATOM 758 C CA . VAL A 1 96 ? -1.031 0.263 8.961 1 97.25 96 VAL A CA 1
ATOM 759 C C . VAL A 1 96 ? -0.451 1.648 8.688 1 97.25 96 VAL A C 1
ATOM 761 O O . VAL A 1 96 ? 0.577 1.776 8.016 1 97.25 96 VAL A O 1
ATOM 764 N N . ARG A 1 97 ? -1.132 2.629 9.156 1 96.44 97 ARG A N 1
ATOM 765 C CA . ARG A 1 97 ? -0.653 4.008 9.141 1 96.44 97 ARG A CA 1
ATOM 766 C C . ARG A 1 97 ? -0.827 4.664 10.508 1 96.44 97 ARG A C 1
ATOM 768 O O . ARG A 1 97 ? -1.871 4.516 11.141 1 96.44 97 ARG A O 1
ATOM 775 N N . GLU A 1 98 ? 0.165 5.312 10.961 1 96.06 98 GLU A N 1
ATOM 776 C CA . GLU A 1 98 ? 0.091 6.184 12.133 1 96.06 98 GLU A CA 1
ATOM 777 C C . GLU A 1 98 ? 0.338 7.641 11.758 1 96.06 98 GLU A C 1
ATOM 779 O O . GLU A 1 98 ? 1.248 7.938 10.977 1 96.06 98 GLU A O 1
ATOM 784 N N . PHE A 1 99 ? -0.501 8.438 12.312 1 92.62 99 PHE A N 1
ATOM 785 C CA . PHE A 1 99 ? -0.504 9.844 11.922 1 92.62 99 PHE A CA 1
ATOM 786 C C . PHE A 1 99 ? -0.153 10.734 13.102 1 92.62 99 PHE A C 1
ATOM 788 O O . PHE A 1 99 ? -0.791 10.664 14.156 1 92.62 99 PHE A O 1
ATOM 795 N N . ASP A 1 100 ? 0.787 11.594 12.922 1 90.5 100 ASP A N 1
ATOM 796 C CA . ASP A 1 100 ? 1.065 12.641 13.906 1 90.5 100 ASP A CA 1
ATOM 797 C C . ASP A 1 100 ? 0.301 13.922 13.586 1 90.5 100 ASP A C 1
ATOM 799 O O . ASP A 1 100 ? 0.329 14.875 14.359 1 90.5 100 ASP A O 1
ATOM 803 N N . ALA A 1 101 ? -0.351 13.969 12.477 1 89.56 101 ALA A N 1
ATOM 804 C CA . ALA A 1 101 ? -1.257 15.016 12.008 1 89.56 101 ALA A CA 1
ATOM 805 C C . ALA A 1 101 ? -2.42 14.422 11.211 1 89.56 101 ALA A C 1
ATOM 807 O O . ALA A 1 101 ? -2.355 13.266 10.773 1 89.56 101 ALA A O 1
ATOM 808 N N . PRO A 1 102 ? -3.445 15.219 10.953 1 91.38 102 PRO A N 1
ATOM 809 C CA . PRO A 1 102 ? -4.609 14.656 10.266 1 91.38 102 PRO A CA 1
ATOM 810 C C . PRO A 1 102 ? -4.27 14.109 8.883 1 91.38 102 PRO A C 1
ATOM 812 O O . PRO A 1 102 ? -3.453 14.688 8.164 1 91.38 102 PRO A O 1
ATOM 815 N N . PRO A 1 103 ? -4.941 13.047 8.492 1 91.81 103 PRO A N 1
ATOM 816 C CA . PRO A 1 103 ? -4.84 12.625 7.094 1 91.81 103 PRO A CA 1
ATOM 817 C C . PRO A 1 103 ? -5.434 13.641 6.129 1 91.81 103 PRO A C 1
ATOM 819 O O . PRO A 1 103 ? -6.391 14.336 6.469 1 91.81 103 PRO A O 1
ATOM 822 N N . ASN A 1 104 ? -4.883 13.68 4.934 1 91.06 104 ASN A N 1
ATOM 823 C CA . ASN A 1 104 ? -5.395 14.617 3.939 1 91.06 104 ASN A CA 1
ATOM 824 C C . ASN A 1 104 ? -5.906 13.898 2.699 1 91.06 104 ASN A C 1
ATOM 826 O O . ASN A 1 104 ? -6.062 14.508 1.64 1 91.06 104 ASN A O 1
ATOM 830 N N . ASP A 1 105 ? -5.82 12.672 2.748 1 92.25 105 ASP A N 1
ATOM 831 C CA . ASP A 1 105 ? -6.43 11.82 1.727 1 92.25 105 ASP A CA 1
ATOM 832 C C . ASP A 1 105 ? -7.473 10.891 2.338 1 92.25 105 ASP A C 1
ATOM 834 O O . ASP A 1 105 ? -7.348 10.484 3.496 1 92.25 105 ASP A O 1
ATOM 838 N N . LEU A 1 106 ? -8.352 10.656 1.53 1 96.25 106 LEU A N 1
ATOM 839 C CA . LEU A 1 106 ? -9.43 9.773 1.976 1 96.25 106 LEU A CA 1
ATOM 840 C C . LEU A 1 106 ? -9.148 8.328 1.578 1 96.25 106 LEU A C 1
ATOM 842 O O . LEU A 1 106 ? -9.797 7.406 2.078 1 96.25 106 LEU A O 1
ATOM 846 N N . THR A 1 107 ? -8.109 8.148 0.656 1 97.44 107 THR A N 1
ATOM 847 C CA . THR A 1 107 ? -7.875 6.82 0.107 1 97.44 107 THR A CA 1
ATOM 848 C C . THR A 1 107 ? -6.48 6.32 0.479 1 97.44 107 THR A C 1
ATOM 850 O O . THR A 1 107 ? -5.5 7.059 0.364 1 97.44 107 THR A O 1
ATOM 853 N N . PHE A 1 108 ? -6.344 5.09 0.947 1 97.12 108 PHE A N 1
ATOM 854 C CA . PHE A 1 108 ? -5.129 4.363 1.295 1 97.12 108 PHE A CA 1
ATOM 855 C C . PHE A 1 108 ? -4.988 3.105 0.445 1 97.12 108 PHE A C 1
ATOM 857 O O . PHE A 1 108 ? -5.945 2.344 0.293 1 97.12 108 PHE A O 1
ATOM 864 N N . THR A 1 109 ? -3.771 2.895 -0.099 1 97.5 109 THR A N 1
ATOM 865 C CA . THR A 1 109 ? -3.633 1.842 -1.101 1 97.5 109 THR A CA 1
ATOM 866 C C . THR A 1 109 ? -2.518 0.873 -0.715 1 97.5 109 THR A C 1
ATOM 868 O O . THR A 1 109 ? -1.47 1.29 -0.219 1 97.5 109 THR A O 1
ATOM 871 N N . LEU A 1 110 ? -2.756 -0.377 -0.902 1 97.31 110 LEU A N 1
ATOM 872 C CA . LEU A 1 110 ? -1.797 -1.474 -0.808 1 97.31 110 LEU A CA 1
ATOM 873 C C . LEU A 1 110 ? -1.771 -2.285 -2.1 1 97.31 110 LEU A C 1
ATOM 875 O O . LEU A 1 110 ? -2.822 -2.643 -2.635 1 97.31 110 LEU A O 1
ATOM 879 N N . SER A 1 111 ? -0.554 -2.551 -2.635 1 96.88 111 SER A N 1
ATOM 880 C CA . SER A 1 111 ? -0.486 -3.32 -3.873 1 96.88 111 SER A CA 1
ATOM 881 C C . SER A 1 111 ? 0.68 -4.305 -3.85 1 96.88 111 SER A C 1
ATOM 883 O O . SER A 1 111 ? 1.621 -4.141 -3.07 1 96.88 111 SER A O 1
ATOM 885 N N . GLY A 1 112 ? 0.579 -5.379 -4.707 1 93.56 112 GLY A N 1
ATOM 886 C CA . GLY A 1 112 ? 1.566 -6.434 -4.883 1 93.56 112 GLY A CA 1
ATOM 887 C C . GLY A 1 112 ? 1.193 -7.426 -5.969 1 93.56 112 GLY A C 1
ATOM 888 O O . GLY A 1 112 ? 0.304 -7.16 -6.781 1 93.56 112 GLY A O 1
ATOM 889 N N . GLY A 1 113 ? 2.037 -8.547 -5.996 1 94.06 113 GLY A N 1
ATOM 890 C CA . GLY A 1 113 ? 1.78 -9.594 -6.977 1 94.06 113 GLY A CA 1
ATOM 891 C C . GLY A 1 113 ? 2.186 -10.969 -6.496 1 94.06 113 GLY A C 1
ATOM 892 O O . GLY A 1 113 ? 2.893 -11.102 -5.496 1 94.06 113 GLY A O 1
ATOM 893 N N . SER A 1 114 ? 1.562 -11.977 -7.215 1 92.38 114 SER A N 1
ATOM 894 C CA . SER A 1 114 ? 1.865 -13.367 -6.891 1 92.38 114 SER A CA 1
ATOM 895 C C . SER A 1 114 ? 1.761 -14.258 -8.125 1 92.38 114 SER A C 1
ATOM 897 O O . SER A 1 114 ? 1.254 -13.828 -9.164 1 92.38 114 SER A O 1
ATOM 899 N N . THR A 1 115 ? 2.293 -15.453 -8.164 1 92.44 115 THR A N 1
ATOM 900 C CA . THR A 1 115 ? 2.207 -16.453 -9.227 1 92.44 115 THR A CA 1
ATOM 901 C C . THR A 1 115 ? 1.398 -17.656 -8.766 1 92.44 115 THR A C 1
ATOM 903 O O . THR A 1 115 ? 1.395 -18.688 -9.43 1 92.44 115 THR A O 1
ATOM 906 N N . GLY A 1 116 ? 0.621 -17.562 -7.742 1 88.75 116 GLY A N 1
ATOM 907 C CA . GLY A 1 116 ? -0.11 -18.688 -7.168 1 88.75 116 GLY A CA 1
ATOM 908 C C . GLY A 1 116 ? -1.512 -18.828 -7.73 1 88.75 116 GLY A C 1
ATOM 909 O O . GLY A 1 116 ? -1.775 -18.438 -8.867 1 88.75 116 GLY A O 1
ATOM 910 N N . ALA A 1 117 ? -2.281 -19.578 -6.918 1 90.88 117 ALA A N 1
ATOM 911 C CA . ALA A 1 117 ? -3.672 -19.797 -7.305 1 90.88 117 ALA A CA 1
ATOM 912 C C . ALA A 1 117 ? -4.398 -18.469 -7.523 1 90.88 117 ALA A C 1
ATOM 914 O O . ALA A 1 117 ? -4.051 -17.453 -6.918 1 90.88 117 ALA A O 1
ATOM 915 N N . LYS A 1 118 ? -5.328 -18.547 -8.391 1 94.25 118 LYS A N 1
ATOM 916 C CA . LYS A 1 118 ? -6.117 -17.391 -8.797 1 94.25 118 LYS A CA 1
ATOM 917 C C . LYS A 1 118 ? -7.289 -17.172 -7.844 1 94.25 118 LYS A C 1
ATOM 919 O O . LYS A 1 118 ? -7.957 -18.125 -7.441 1 94.25 118 LYS A O 1
ATOM 924 N N . VAL A 1 119 ? -7.477 -15.859 -7.465 1 95.75 119 VAL A N 1
ATOM 925 C CA . VAL A 1 119 ? -8.711 -15.484 -6.781 1 95.75 119 VAL A CA 1
ATOM 926 C C . VAL A 1 119 ? -9.906 -15.766 -7.688 1 95.75 119 VAL A C 1
ATOM 928 O O . VAL A 1 119 ? -9.891 -15.422 -8.875 1 95.75 119 VAL A O 1
ATOM 931 N N . LYS A 1 120 ? -10.914 -16.453 -7.105 1 96 120 LYS A N 1
ATOM 932 C CA . LYS A 1 120 ? -12.094 -16.766 -7.906 1 96 120 LYS A CA 1
ATOM 933 C C . LYS A 1 120 ? -12.906 -15.516 -8.219 1 96 120 LYS A C 1
ATOM 935 O O . LYS A 1 120 ? -13.039 -14.633 -7.375 1 96 120 LYS A O 1
ATOM 940 N N . GLU A 1 121 ? -13.492 -15.539 -9.398 1 96.62 121 GLU A N 1
ATOM 941 C CA . GLU A 1 121 ? -14.289 -14.406 -9.867 1 96.62 121 GLU A CA 1
ATOM 942 C C . GLU A 1 121 ? -15.438 -14.102 -8.914 1 96.62 121 GLU A C 1
ATOM 944 O O . GLU A 1 121 ? -15.805 -12.938 -8.727 1 96.62 121 GLU A O 1
ATOM 949 N N . ASP A 1 122 ? -15.984 -15.125 -8.305 1 96.44 122 ASP A N 1
ATOM 950 C CA . ASP A 1 122 ? -17.156 -14.953 -7.453 1 96.44 122 ASP A CA 1
ATOM 951 C C . ASP A 1 122 ? -16.766 -14.984 -5.977 1 96.44 122 ASP A C 1
ATOM 953 O O . ASP A 1 122 ? -17.609 -15.227 -5.109 1 96.44 122 ASP A O 1
ATOM 957 N N . GLU A 1 123 ? -15.555 -14.836 -5.711 1 96.94 123 GLU A N 1
ATOM 958 C CA . GLU A 1 123 ? -15.07 -14.867 -4.336 1 96.94 123 GLU A CA 1
ATOM 959 C C . GLU A 1 123 ? -15.695 -13.75 -3.504 1 96.94 123 GLU A C 1
ATOM 961 O O . GLU A 1 123 ? -16.016 -12.688 -4.031 1 96.94 123 GLU A O 1
ATOM 966 N N . ILE A 1 124 ? -15.898 -14.07 -2.195 1 98 124 ILE A N 1
ATOM 967 C CA . ILE A 1 124 ? -16.266 -13.062 -1.204 1 98 124 ILE A CA 1
ATOM 968 C C . ILE A 1 124 ? -15.047 -12.727 -0.347 1 98 124 ILE A C 1
ATOM 970 O O . ILE A 1 124 ? -14.492 -13.594 0.331 1 98 124 ILE A O 1
ATOM 974 N N . ILE A 1 125 ? -14.633 -11.484 -0.403 1 98.31 125 ILE A N 1
ATOM 975 C CA . ILE A 1 125 ? -13.43 -11.047 0.284 1 98.31 125 ILE A CA 1
ATOM 976 C C . ILE A 1 125 ? -13.805 -10.289 1.56 1 98.31 125 ILE A C 1
ATOM 978 O O . ILE A 1 125 ? -14.578 -9.328 1.517 1 98.31 125 ILE A O 1
ATOM 982 N N . GLN A 1 126 ? -13.195 -10.688 2.678 1 98.38 126 GLN A N 1
ATOM 983 C CA . GLN A 1 126 ? -13.453 -10.039 3.959 1 98.38 126 GLN A CA 1
ATOM 984 C C . GLN A 1 126 ? -12.461 -8.906 4.207 1 98.38 126 GLN A C 1
ATOM 986 O O . GLN A 1 126 ? -11.258 -9.07 4.016 1 98.38 126 GLN A O 1
ATOM 991 N N . VAL A 1 127 ? -13.094 -7.797 4.641 1 98.75 127 VAL A N 1
ATOM 992 C CA . VAL A 1 127 ? -12.273 -6.637 4.969 1 98.75 127 VAL A CA 1
ATOM 993 C C . VAL A 1 127 ? -12.531 -6.215 6.414 1 98.75 127 VAL A C 1
ATOM 995 O O . VAL A 1 127 ? -13.68 -6.199 6.867 1 98.75 127 VAL A O 1
ATOM 998 N N . VAL A 1 128 ? -11.43 -5.926 7.145 1 98.81 128 VAL A N 1
ATOM 999 C CA . VAL A 1 128 ? -11.5 -5.336 8.477 1 98.81 128 VAL A CA 1
ATOM 1000 C C . VAL A 1 128 ? -10.711 -4.031 8.508 1 98.81 128 VAL A C 1
ATOM 1002 O O . VAL A 1 128 ? -9.562 -3.984 8.07 1 98.81 128 VAL A O 1
ATOM 1005 N N . VAL A 1 129 ? -11.375 -3 8.969 1 98.75 129 VAL A N 1
ATOM 1006 C CA . VAL A 1 129 ? -10.742 -1.694 9.148 1 98.75 129 VAL A CA 1
ATOM 1007 C C . VAL A 1 129 ? -10.812 -1.282 10.617 1 98.75 129 VAL A C 1
ATOM 1009 O O . VAL A 1 129 ? -11.875 -1.345 11.234 1 98.75 129 VAL A O 1
ATOM 1012 N N . THR A 1 130 ? -9.68 -0.916 11.172 1 98.69 130 THR A N 1
ATOM 1013 C CA . THR A 1 130 ? -9.602 -0.366 12.523 1 98.69 130 THR A CA 1
ATOM 1014 C C . THR A 1 130 ? -8.969 1.024 12.5 1 98.69 130 THR A C 1
ATOM 1016 O O . THR A 1 130 ? -7.93 1.233 11.875 1 98.69 130 THR A O 1
ATOM 1019 N N . TRP A 1 131 ? -9.656 1.901 13.164 1 97.94 131 TRP A N 1
ATOM 1020 C CA . TRP A 1 131 ? -9.102 3.244 13.32 1 97.94 131 TRP A CA 1
ATOM 1021 C C . TRP A 1 131 ? -9.312 3.752 14.75 1 97.94 131 TRP A C 1
ATOM 1023 O O . TRP A 1 131 ? -10.453 3.949 15.18 1 97.94 131 TRP A O 1
ATOM 1033 N N . ASP A 1 132 ? -8.109 3.943 15.273 1 96.94 132 ASP A N 1
ATOM 1034 C CA . ASP A 1 132 ? -8.109 4.219 16.703 1 96.94 132 ASP A CA 1
ATOM 1035 C C . ASP A 1 132 ? -8.898 3.162 17.469 1 96.94 132 ASP A C 1
ATOM 1037 O O . ASP A 1 132 ? -8.594 1.971 17.391 1 96.94 132 ASP A O 1
ATOM 1041 N N . ASP A 1 133 ? -10.055 3.471 18.172 1 96.75 133 ASP A N 1
ATOM 1042 C CA . ASP A 1 133 ? -10.812 2.523 18.984 1 96.75 133 ASP A CA 1
ATOM 1043 C C . ASP A 1 133 ? -12.008 1.968 18.219 1 96.75 133 ASP A C 1
ATOM 1045 O O . ASP A 1 133 ? -12.781 1.176 18.75 1 96.75 133 ASP A O 1
ATOM 1049 N N . PHE A 1 134 ? -12.078 2.33 16.938 1 97.75 134 PHE A N 1
ATOM 1050 C CA . PHE A 1 134 ? -13.227 1.9 16.156 1 97.75 134 PHE A CA 1
ATOM 1051 C C . PHE A 1 134 ? -12.836 0.773 15.203 1 97.75 134 PHE A C 1
ATOM 1053 O O . PHE A 1 134 ? -11.68 0.679 14.789 1 97.75 134 PHE A O 1
ATOM 1060 N N . GLU A 1 135 ? -13.805 -0.062 14.961 1 98.38 135 GLU A N 1
ATOM 1061 C CA . GLU A 1 135 ? -13.609 -1.167 14.031 1 98.38 135 GLU A CA 1
ATOM 1062 C C . GLU A 1 135 ? -14.836 -1.349 13.133 1 98.38 135 GLU A C 1
ATOM 1064 O O . GLU A 1 135 ? -15.969 -1.197 13.586 1 98.38 135 GLU A O 1
ATOM 1069 N N . GLU A 1 136 ? -14.609 -1.617 11.906 1 98.56 136 GLU A N 1
ATOM 1070 C CA . GLU A 1 136 ? -15.656 -1.924 10.938 1 98.56 136 GLU A CA 1
ATOM 1071 C C . GLU A 1 136 ? -15.25 -3.082 10.031 1 98.56 136 GLU A C 1
ATOM 1073 O O . GLU A 1 136 ? -14.086 -3.186 9.633 1 98.56 136 GLU A O 1
ATOM 1078 N N . SER A 1 137 ? -16.172 -4.039 9.797 1 98.69 137 SER A N 1
ATOM 1079 C CA . SER A 1 137 ? -15.93 -5.156 8.883 1 98.69 137 SER A CA 1
ATOM 1080 C C . SER A 1 137 ? -17.016 -5.238 7.812 1 98.69 137 SER A C 1
ATOM 1082 O O . SER A 1 137 ? -18.188 -4.961 8.086 1 98.69 137 SER A O 1
ATOM 1084 N N . PHE A 1 138 ? -16.656 -5.605 6.645 1 98.75 138 PHE A N 1
ATOM 1085 C CA . PHE A 1 138 ? -17.609 -5.797 5.547 1 98.75 138 PHE A CA 1
ATOM 1086 C C . PHE A 1 138 ? -17.016 -6.691 4.469 1 98.75 138 PHE A C 1
ATOM 1088 O O . PHE A 1 138 ? -15.852 -7.102 4.566 1 98.75 138 PHE A O 1
ATOM 1095 N N . GLU A 1 139 ? -17.844 -7.055 3.523 1 98.62 139 GLU A N 1
ATOM 1096 C CA . GLU A 1 139 ? -17.438 -7.977 2.465 1 98.62 139 GLU A CA 1
ATOM 1097 C C . GLU A 1 139 ? -17.359 -7.27 1.115 1 98.62 139 GLU A C 1
ATOM 1099 O O . GLU A 1 139 ? -18.125 -6.34 0.851 1 98.62 139 GLU A O 1
ATOM 1104 N N . LEU A 1 140 ? -16.406 -7.75 0.328 1 98.75 140 LEU A N 1
ATOM 1105 C CA . LEU A 1 140 ? -16.328 -7.316 -1.062 1 98.75 140 LEU A CA 1
ATOM 1106 C C . LEU A 1 140 ? -16.828 -8.406 -2.006 1 98.75 140 LEU A C 1
ATOM 1108 O O . LEU A 1 140 ? -16.562 -9.594 -1.781 1 98.75 140 LEU A O 1
ATOM 1112 N N . THR A 1 141 ? -17.484 -7.996 -3.049 1 98.44 141 THR A N 1
ATOM 1113 C CA . THR A 1 141 ? -17.953 -8.898 -4.098 1 98.44 141 THR A CA 1
ATOM 1114 C C . THR A 1 141 ? -17.641 -8.32 -5.477 1 98.44 141 THR A C 1
ATOM 1116 O O . THR A 1 141 ? -17.5 -7.105 -5.629 1 98.44 141 THR A O 1
ATOM 1119 N N . ASN A 1 142 ? -17.375 -9.188 -6.387 1 97.75 142 ASN A N 1
ATOM 1120 C CA . ASN A 1 142 ? -17.219 -8.805 -7.785 1 97.75 142 ASN A CA 1
ATOM 1121 C C . ASN A 1 142 ? -18.562 -8.734 -8.508 1 97.75 142 ASN A C 1
ATOM 1123 O O . ASN A 1 142 ? -19.125 -9.773 -8.859 1 97.75 142 ASN A O 1
ATOM 1127 N N . GLU A 1 143 ? -19.188 -7.516 -8.43 1 81.62 143 GLU A N 1
ATOM 1128 C CA . GLU A 1 143 ? -20.5 -7.453 -9.07 1 81.62 143 GLU A CA 1
ATOM 1129 C C . GLU A 1 143 ? -20.375 -7.191 -10.562 1 81.62 143 GLU A C 1
ATOM 1131 O O . GLU A 1 143 ? -19.594 -6.336 -10.984 1 81.62 143 GLU A O 1
ATOM 1136 N N . LYS A 1 144 ? -20.438 -8.141 -11.445 1 63.84 144 LYS A N 1
ATOM 1137 C CA . LYS A 1 144 ? -20.516 -7.988 -12.898 1 63.84 144 LYS A CA 1
ATOM 1138 C C . LYS A 1 144 ? -21.484 -6.871 -13.281 1 63.84 144 LYS A C 1
ATOM 1140 O O . LYS A 1 144 ? -22.594 -6.789 -12.75 1 63.84 144 LYS A O 1
ATOM 1145 N N . LYS A 1 145 ? -20.797 -5.664 -13.641 1 44.81 145 LYS A N 1
ATOM 1146 C CA . LYS A 1 145 ? -21.719 -4.77 -14.32 1 44.81 145 LYS A CA 1
ATOM 1147 C C . LYS A 1 145 ? -22.297 -5.422 -15.57 1 44.81 145 LYS A C 1
ATOM 1149 O O . LYS A 1 145 ? -21.625 -6.199 -16.25 1 44.81 145 LYS A O 1
ATOM 1154 N N . MET B 1 1 ? -24.125 83.875 1.527 1 41.06 1 MET B N 1
ATOM 1155 C CA . MET B 1 1 ? -23.688 82.688 0.75 1 41.06 1 MET B CA 1
ATOM 1156 C C . MET B 1 1 ? -23.078 81.625 1.653 1 41.06 1 MET B C 1
ATOM 1158 O O . MET B 1 1 ? -22.078 81.875 2.334 1 41.06 1 MET B O 1
ATOM 1162 N N . LYS B 1 2 ? -23.969 80.75 2.285 1 55.72 2 LYS B N 1
ATOM 1163 C CA . LYS B 1 2 ? -23.594 79.688 3.191 1 55.72 2 LYS B CA 1
ATOM 1164 C C . LYS B 1 2 ? -22.719 78.688 2.48 1 55.72 2 LYS B C 1
ATOM 1166 O O . LYS B 1 2 ? -23.078 78.188 1.411 1 55.72 2 LYS B O 1
ATOM 1171 N N . LYS B 1 3 ? -21.344 78.75 2.613 1 56.97 3 LYS B N 1
ATOM 1172 C CA . LYS B 1 3 ? -20.359 77.75 2.127 1 56.97 3 LYS B CA 1
ATOM 1173 C C . LYS B 1 3 ? -20.703 76.375 2.615 1 56.97 3 LYS B C 1
ATOM 1175 O O . LYS B 1 3 ? -20.797 76.125 3.82 1 56.97 3 LYS B O 1
ATOM 1180 N N . ILE B 1 4 ? -21.516 75.562 1.896 1 58.34 4 ILE B N 1
ATOM 1181 C CA . ILE B 1 4 ? -21.703 74.188 2.131 1 58.34 4 ILE B CA 1
ATOM 1182 C C . ILE B 1 4 ? -20.391 73.438 1.943 1 58.34 4 ILE B C 1
ATOM 1184 O O . ILE B 1 4 ? -19.797 73.438 0.861 1 58.34 4 ILE B O 1
ATOM 1188 N N . VAL B 1 5 ? -19.562 73.188 2.994 1 55.69 5 VAL B N 1
ATOM 1189 C CA . VAL B 1 5 ? -18.406 72.312 2.961 1 55.69 5 VAL B CA 1
ATOM 1190 C C . VAL B 1 5 ? -18.875 70.875 2.676 1 55.69 5 VAL B C 1
ATOM 1192 O O . VAL B 1 5 ? -19.641 70.25 3.453 1 55.69 5 VAL B O 1
ATOM 1195 N N . VAL B 1 6 ? -18.969 70.438 1.427 1 55.84 6 VAL B N 1
ATOM 1196 C CA . VAL B 1 6 ? -19.156 69.062 1.044 1 55.84 6 VAL B CA 1
ATOM 1197 C C . VAL B 1 6 ? -18.016 68.188 1.572 1 55.84 6 VAL B C 1
ATOM 1199 O O . VAL B 1 6 ? -16.859 68.375 1.182 1 55.84 6 VAL B O 1
ATOM 1202 N N . LEU B 1 7 ? -18.125 67.688 2.777 1 55.47 7 LEU B N 1
ATOM 1203 C CA . LEU B 1 7 ? -17.219 66.688 3.301 1 55.47 7 LEU B CA 1
ATOM 1204 C C . LEU B 1 7 ? -17.219 65.438 2.434 1 55.47 7 LEU B C 1
ATOM 1206 O O . LEU B 1 7 ? -18.25 64.75 2.34 1 55.47 7 LEU B O 1
ATOM 1210 N N . MET B 1 8 ? -16.344 65.25 1.432 1 53.91 8 MET B N 1
ATOM 1211 C CA . MET B 1 8 ? -16.109 64.062 0.656 1 53.91 8 MET B CA 1
ATOM 1212 C C . MET B 1 8 ? -15.57 62.938 1.54 1 53.91 8 MET B C 1
ATOM 1214 O O . MET B 1 8 ? -14.445 63.031 2.035 1 53.91 8 MET B O 1
ATOM 1218 N N . VAL B 1 9 ? -16.438 62.156 2.166 1 56.56 9 VAL B N 1
ATOM 1219 C CA . VAL B 1 9 ? -16.047 60.938 2.889 1 56.56 9 VAL B CA 1
ATOM 1220 C C . VAL B 1 9 ? -15.422 59.938 1.919 1 56.56 9 VAL B C 1
ATOM 1222 O O . VAL B 1 9 ? -16.109 59.375 1.057 1 56.56 9 VAL B O 1
ATOM 1225 N N . VAL B 1 10 ? -14.094 60 1.6 1 53.28 10 VAL B N 1
ATOM 1226 C CA . VAL B 1 10 ? -13.344 58.969 0.893 1 53.28 10 VAL B CA 1
ATOM 1227 C C . VAL B 1 10 ? -13.414 57.656 1.667 1 53.28 10 VAL B C 1
ATOM 1229 O O . VAL B 1 10 ? -12.859 57.531 2.762 1 53.28 10 VAL B O 1
ATOM 1232 N N . MET B 1 11 ? -14.422 56.75 1.477 1 53.56 11 MET B N 1
ATOM 1233 C CA . MET B 1 11 ? -14.438 55.375 1.985 1 53.56 11 MET B CA 1
ATOM 1234 C C . MET B 1 11 ? -13.227 54.594 1.482 1 53.56 11 MET B C 1
ATOM 1236 O O . MET B 1 11 ? -13.141 54.281 0.296 1 53.56 11 MET B O 1
ATOM 1240 N N . VAL B 1 12 ? -12.031 54.625 2.109 1 50.66 12 VAL B N 1
ATOM 1241 C CA . VAL B 1 12 ? -10.891 53.75 1.818 1 50.66 12 VAL B CA 1
ATOM 1242 C C . VAL B 1 12 ? -11.297 52.312 1.964 1 50.66 12 VAL B C 1
ATOM 1244 O O . VAL B 1 12 ? -11.578 51.844 3.07 1 50.66 12 VAL B O 1
ATOM 1247 N N . LEU B 1 13 ? -11.82 51.594 0.943 1 50.5 13 LEU B N 1
ATOM 1248 C CA . LEU B 1 13 ? -11.938 50.125 0.941 1 50.5 13 LEU B CA 1
ATOM 1249 C C . LEU B 1 13 ? -10.578 49.469 1.145 1 50.5 13 LEU B C 1
ATOM 1251 O O . LEU B 1 13 ? -9.688 49.625 0.304 1 50.5 13 LEU B O 1
ATOM 1255 N N . LEU B 1 14 ? -10.094 49.281 2.387 1 48.25 14 LEU B N 1
ATOM 1256 C CA . LEU B 1 14 ? -8.953 48.406 2.676 1 48.25 14 LEU B CA 1
ATOM 1257 C C . LEU B 1 14 ? -9.164 47.031 2.082 1 48.25 14 LEU B C 1
ATOM 1259 O O . LEU B 1 14 ? -9.961 46.25 2.596 1 48.25 14 LEU B O 1
ATOM 1263 N N . ILE B 1 15 ? -9.078 46.812 0.796 1 50.22 15 ILE B N 1
ATOM 1264 C CA . ILE B 1 15 ? -8.938 45.469 0.279 1 50.22 15 ILE B CA 1
ATOM 1265 C C . ILE B 1 15 ? -7.758 44.781 0.955 1 50.22 15 ILE B C 1
ATOM 1267 O O . ILE B 1 15 ? -6.602 45.156 0.735 1 50.22 15 ILE B O 1
ATOM 1271 N N . GLY B 1 16 ? -7.91 44.312 2.164 1 52 16 GLY B N 1
ATOM 1272 C CA . GLY B 1 16 ? -6.887 43.469 2.746 1 52 16 GLY B CA 1
ATOM 1273 C C . GLY B 1 16 ? -6.34 42.438 1.771 1 52 16 GLY B C 1
ATOM 1274 O O . GLY B 1 16 ? -7.09 41.625 1.249 1 52 16 GLY B O 1
ATOM 1275 N N . CYS B 1 17 ? -5.355 42.688 0.952 1 57.22 17 CYS B N 1
ATOM 1276 C CA . CYS B 1 17 ? -4.641 41.75 0.122 1 57.22 17 CYS B CA 1
ATOM 1277 C C . CYS B 1 17 ? -4.133 40.562 0.957 1 57.22 17 CYS B C 1
ATOM 1279 O O . CYS B 1 17 ? -3.414 40.75 1.938 1 57.22 17 CYS B O 1
ATOM 1281 N N . SER B 1 18 ? -4.961 39.531 1.172 1 65.5 18 SER B N 1
ATOM 1282 C CA . SER B 1 18 ? -4.367 38.281 1.672 1 65.5 18 SER B CA 1
ATOM 1283 C C . SER B 1 18 ? -3.24 37.812 0.762 1 65.5 18 SER B C 1
ATOM 1285 O O . SER B 1 18 ? -3.418 37.719 -0.455 1 65.5 18 SER B O 1
ATOM 1287 N N . ASN B 1 19 ? -1.896 38.031 1.202 1 84.81 19 ASN B N 1
ATOM 1288 C CA . ASN B 1 19 ? -0.756 37.469 0.478 1 84.81 19 ASN B CA 1
ATOM 1289 C C . ASN B 1 19 ? -0.569 35.969 0.77 1 84.81 19 ASN B C 1
ATOM 1291 O O . ASN B 1 19 ? -0.519 35.562 1.933 1 84.81 19 ASN B O 1
ATOM 1295 N N . GLU B 1 20 ? -0.911 35.156 -0.155 1 90.62 20 GLU B N 1
ATOM 1296 C CA . GLU B 1 20 ? -0.722 33.719 -0.092 1 90.62 20 GLU B CA 1
ATOM 1297 C C . GLU B 1 20 ? 0.576 33.312 -0.779 1 90.62 20 GLU B C 1
ATOM 1299 O O . GLU B 1 20 ? 0.854 33.719 -1.902 1 90.62 20 GLU B O 1
ATOM 1304 N N . GLU B 1 21 ? 1.485 32.656 0.028 1 93.5 21 GLU B N 1
ATOM 1305 C CA . GLU B 1 21 ? 2.678 32.031 -0.538 1 93.5 21 GLU B CA 1
ATOM 1306 C C . GLU B 1 21 ? 2.525 30.516 -0.619 1 93.5 21 GLU B C 1
ATOM 1308 O O . GLU B 1 21 ? 2.273 29.859 0.393 1 93.5 21 GLU B O 1
ATOM 1313 N N . VAL B 1 22 ? 2.582 29.906 -1.854 1 95.69 22 VAL B N 1
ATOM 1314 C CA . VAL B 1 22 ? 2.455 28.484 -2.082 1 95.69 22 VAL B CA 1
ATOM 1315 C C . VAL B 1 22 ? 3.797 27.906 -2.539 1 95.69 22 VAL B C 1
ATOM 1317 O O . VAL B 1 22 ? 4.406 28.422 -3.479 1 95.69 22 VAL B O 1
ATOM 1320 N N . THR B 1 23 ? 4.309 26.906 -1.836 1 96.06 23 THR B N 1
ATOM 1321 C CA . THR B 1 23 ? 5.543 26.234 -2.209 1 96.06 23 THR B CA 1
ATOM 1322 C C . THR B 1 23 ? 5.301 24.734 -2.389 1 96.06 23 THR B C 1
ATOM 1324 O O . THR B 1 23 ? 4.727 24.078 -1.514 1 96.06 23 THR B O 1
ATOM 1327 N N . ASN B 1 24 ? 5.719 24.156 -3.482 1 97.69 24 ASN B N 1
ATOM 1328 C CA . ASN B 1 24 ? 5.676 22.719 -3.727 1 97.69 24 ASN B CA 1
ATOM 1329 C C . ASN B 1 24 ? 7.016 22.062 -3.43 1 97.69 24 ASN B C 1
ATOM 1331 O O . ASN B 1 24 ? 8.07 22.688 -3.596 1 97.69 24 ASN B O 1
ATOM 1335 N N . TYR B 1 25 ? 6.941 20.812 -2.959 1 97.12 25 TYR B N 1
ATOM 1336 C CA . TYR B 1 25 ? 8.164 20.062 -2.713 1 97.12 25 TYR B CA 1
ATOM 1337 C C . TYR B 1 25 ? 7.992 18.594 -3.129 1 97.12 25 TYR B C 1
ATOM 1339 O O . TYR B 1 25 ? 6.867 18.094 -3.211 1 97.12 25 TYR B O 1
ATOM 1347 N N . GLU B 1 26 ? 9.117 17.969 -3.484 1 97.38 26 GLU B N 1
ATOM 1348 C CA . GLU B 1 26 ? 9.219 16.547 -3.793 1 97.38 26 GLU B CA 1
ATOM 1349 C C . GLU B 1 26 ? 10.555 15.969 -3.324 1 97.38 26 GLU B C 1
ATOM 1351 O O . GLU B 1 26 ? 11.617 16.453 -3.725 1 97.38 26 GLU B O 1
ATOM 1356 N N . TYR B 1 27 ? 10.43 15.016 -2.447 1 97.81 27 TYR B N 1
ATOM 1357 C CA . TYR B 1 27 ? 11.594 14.297 -1.945 1 97.81 27 TYR B CA 1
ATOM 1358 C C . TYR B 1 27 ? 11.531 12.82 -2.324 1 97.81 27 TYR B C 1
ATOM 1360 O O . TYR B 1 27 ? 10.453 12.219 -2.318 1 97.81 27 TYR B O 1
ATOM 1368 N N . THR B 1 28 ? 12.664 12.25 -2.652 1 98.5 28 THR B N 1
ATOM 1369 C CA . THR B 1 28 ? 12.805 10.812 -2.818 1 98.5 28 THR B CA 1
ATOM 1370 C C . THR B 1 28 ? 13.906 10.266 -1.917 1 98.5 28 THR B C 1
ATOM 1372 O O . THR B 1 28 ? 15.086 10.594 -2.104 1 98.5 28 THR B O 1
ATOM 1375 N N . PHE B 1 29 ? 13.508 9.438 -0.973 1 98.69 29 PHE B N 1
ATOM 1376 C CA . PHE B 1 29 ? 14.453 8.766 -0.089 1 98.69 29 PHE B CA 1
ATOM 1377 C C . PHE B 1 29 ? 14.734 7.352 -0.578 1 98.69 29 PHE B C 1
ATOM 1379 O O . PHE B 1 29 ? 13.82 6.625 -0.959 1 98.69 29 PHE B O 1
ATOM 1386 N N . THR B 1 30 ? 16.031 7.074 -0.582 1 98.69 30 THR B N 1
ATOM 1387 C CA . THR B 1 30 ? 16.406 5.734 -1.021 1 98.69 30 THR B CA 1
ATOM 1388 C C . THR B 1 30 ? 17.359 5.082 -0.024 1 98.69 30 THR B C 1
ATOM 1390 O O . THR B 1 30 ? 18.094 5.773 0.675 1 98.69 30 THR B O 1
ATOM 1393 N N . GLY B 1 31 ? 17.312 3.787 0.043 1 98.56 31 GLY B N 1
ATOM 1394 C CA . GLY B 1 31 ? 18.203 2.967 0.857 1 98.56 31 GLY B CA 1
ATOM 1395 C C . GLY B 1 31 ? 18.047 1.48 0.597 1 98.56 31 GLY B C 1
ATOM 1396 O O . GLY B 1 31 ? 17.078 1.059 -0.055 1 98.56 31 GLY B O 1
ATOM 1397 N N . GLU B 1 32 ? 19.062 0.769 1.041 1 98.56 32 GLU B N 1
ATOM 1398 C CA . GLU B 1 32 ? 19 -0.667 0.784 1 98.56 32 GLU B CA 1
ATOM 1399 C C . GLU B 1 32 ? 19.797 -1.444 1.835 1 98.56 32 GLU B C 1
ATOM 1401 O O . GLU B 1 32 ? 20.703 -0.904 2.457 1 98.56 32 GLU B O 1
ATOM 1406 N N . GLY B 1 33 ? 19.297 -2.65 2.168 1 98.38 33 GLY B N 1
ATOM 1407 C CA . GLY B 1 33 ? 20.062 -3.654 2.885 1 98.38 33 GLY B CA 1
ATOM 1408 C C . GLY B 1 33 ? 20.719 -4.672 1.969 1 98.38 33 GLY B C 1
ATOM 1409 O O . GLY B 1 33 ? 21.094 -4.344 0.844 1 98.38 33 GLY B O 1
ATOM 1410 N N . THR B 1 34 ? 20.922 -5.836 2.51 1 98.31 34 THR B N 1
ATOM 1411 C CA . THR B 1 34 ? 21.516 -6.914 1.735 1 98.31 34 THR B CA 1
ATOM 1412 C C . THR B 1 34 ? 20.516 -7.477 0.727 1 98.31 34 THR B C 1
ATOM 1414 O O . THR B 1 34 ? 20.875 -7.727 -0.427 1 98.31 34 THR B O 1
ATOM 1417 N N . TYR B 1 35 ? 19.25 -7.609 1.124 1 98.31 35 TYR B N 1
ATOM 1418 C CA . TYR B 1 35 ? 18.297 -8.367 0.328 1 98.31 35 TYR B CA 1
ATOM 1419 C C . TYR B 1 35 ? 17.219 -7.445 -0.249 1 98.31 35 TYR B C 1
ATOM 1421 O O . TYR B 1 35 ? 16.625 -7.746 -1.287 1 98.31 35 TYR B O 1
ATOM 1429 N N . TRP B 1 36 ? 16.953 -6.422 0.443 1 98.75 36 TRP B N 1
ATOM 1430 C CA . TRP B 1 36 ? 15.852 -5.539 0.053 1 98.75 36 TRP B CA 1
ATOM 1431 C C . TRP B 1 36 ? 16.344 -4.117 -0.172 1 98.75 36 TRP B C 1
ATOM 1433 O O . TRP B 1 36 ? 17.312 -3.686 0.455 1 98.75 36 TRP B O 1
ATOM 1443 N N . GLN B 1 37 ? 15.711 -3.354 -1.11 1 98.81 37 GLN B N 1
ATOM 1444 C CA . GLN B 1 37 ? 15.867 -1.915 -1.288 1 98.81 37 GLN B CA 1
ATOM 1445 C C . GLN B 1 37 ? 14.523 -1.199 -1.243 1 98.81 37 GLN B C 1
ATOM 1447 O O . GLN B 1 37 ? 13.492 -1.789 -1.566 1 98.81 37 GLN B O 1
ATOM 1452 N N . THR B 1 38 ? 14.516 0.06 -0.825 1 98.75 38 THR B N 1
ATOM 1453 C CA . THR B 1 38 ? 13.266 0.808 -0.696 1 98.75 38 THR B CA 1
ATOM 1454 C C . THR B 1 38 ? 13.43 2.221 -1.249 1 98.75 38 THR B C 1
ATOM 1456 O O . THR B 1 38 ? 14.469 2.852 -1.068 1 98.75 38 THR B O 1
ATOM 1459 N N . GLU B 1 39 ? 12.445 2.646 -2.025 1 98.5 39 GLU B N 1
ATOM 1460 C CA . GLU B 1 39 ? 12.227 4.043 -2.387 1 98.5 39 GLU B CA 1
ATOM 1461 C C . GLU B 1 39 ? 11.008 4.617 -1.676 1 98.5 39 GLU B C 1
ATOM 1463 O O . GLU B 1 39 ? 9.93 4.012 -1.693 1 98.5 39 GLU B O 1
ATOM 1468 N N . TYR B 1 40 ? 11.211 5.691 -0.991 1 98.44 40 TYR B N 1
ATOM 1469 C CA . TYR B 1 40 ? 10.125 6.449 -0.373 1 98.44 40 TYR B CA 1
ATOM 1470 C C . TYR B 1 40 ? 9.961 7.809 -1.042 1 98.44 40 TYR B C 1
ATOM 1472 O O . TYR B 1 40 ? 10.773 8.711 -0.826 1 98.44 40 TYR B O 1
ATOM 1480 N N . VAL B 1 41 ? 8.867 7.949 -1.912 1 98.06 41 VAL B N 1
ATOM 1481 C CA . VAL B 1 41 ? 8.562 9.195 -2.613 1 98.06 41 VAL B CA 1
ATOM 1482 C C . VAL B 1 41 ? 7.59 10.031 -1.784 1 98.06 41 VAL B C 1
ATOM 1484 O O . VAL B 1 41 ? 6.5 9.57 -1.44 1 98.06 41 VAL B O 1
ATOM 1487 N N . TYR B 1 42 ? 8.008 11.219 -1.463 1 97.69 42 TYR B N 1
ATOM 1488 C CA . TYR B 1 42 ? 7.27 12.156 -0.628 1 97.69 42 TYR B CA 1
ATOM 1489 C C . TYR B 1 42 ? 7.117 13.508 -1.323 1 97.69 42 TYR B C 1
ATOM 1491 O O . TYR B 1 42 ? 8.109 14.125 -1.719 1 97.69 42 TYR B O 1
ATOM 1499 N N . GLU B 1 43 ? 5.832 13.977 -1.503 1 97.69 43 GLU B N 1
ATOM 1500 C CA . GLU B 1 43 ? 5.59 15.25 -2.168 1 97.69 43 GLU B CA 1
ATOM 1501 C C . GLU B 1 43 ? 4.398 15.977 -1.55 1 97.69 43 GLU B C 1
ATOM 1503 O O . GLU B 1 43 ? 3.588 15.367 -0.85 1 97.69 43 GLU B O 1
ATOM 1508 N N . GLY B 1 44 ? 4.398 17.328 -1.787 1 97 44 GLY B N 1
ATOM 1509 C CA . GLY B 1 44 ? 3.285 18.078 -1.224 1 97 44 GLY B CA 1
ATOM 1510 C C . GLY B 1 44 ? 3.381 19.562 -1.48 1 97 44 GLY B C 1
ATOM 1511 O O . GLY B 1 44 ? 4.145 20 -2.342 1 97 44 GLY B O 1
ATOM 1512 N N . THR B 1 45 ? 2.449 20.234 -0.933 1 97.19 45 THR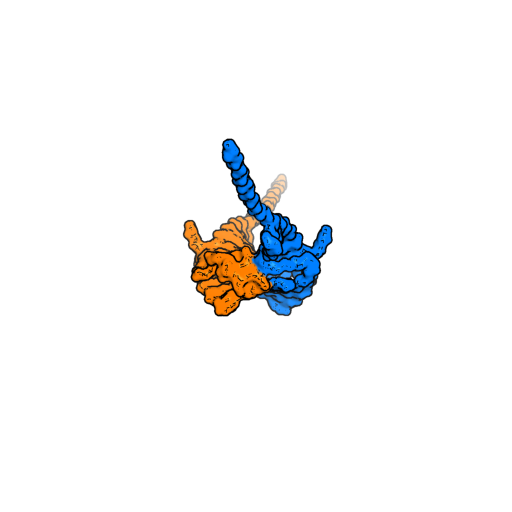 B N 1
ATOM 1513 C CA . THR B 1 45 ? 2.311 21.688 -1.065 1 97.19 45 THR B CA 1
ATOM 1514 C C . THR B 1 45 ? 2.215 22.344 0.306 1 97.19 45 THR B C 1
ATOM 1516 O O . THR B 1 45 ? 1.417 21.922 1.148 1 97.19 45 THR B O 1
ATOM 1519 N N . GLU B 1 46 ? 3.076 23.312 0.52 1 95.81 46 GLU B N 1
ATOM 1520 C CA . GLU B 1 46 ? 2.98 24.188 1.684 1 95.81 46 GLU B CA 1
ATOM 1521 C C . GLU B 1 46 ? 2.33 25.516 1.319 1 95.81 46 GLU B C 1
ATOM 1523 O O . GLU B 1 46 ? 2.621 26.094 0.267 1 95.81 46 GLU B O 1
ATOM 1528 N N . THR B 1 47 ? 1.445 26 2.16 1 95.44 47 THR B N 1
ATOM 1529 C CA . THR B 1 47 ? 0.791 27.281 1.963 1 95.44 47 THR B CA 1
ATOM 1530 C C . THR B 1 47 ? 0.929 28.156 3.205 1 95.44 47 THR B C 1
ATOM 1532 O O . THR B 1 47 ? 0.685 27.703 4.324 1 95.44 47 THR B O 1
ATOM 1535 N N . ARG B 1 48 ? 1.396 29.328 3.023 1 93.38 48 ARG B N 1
ATOM 1536 C CA . ARG B 1 48 ? 1.439 30.375 4.051 1 93.38 48 ARG B CA 1
ATOM 1537 C C . ARG B 1 48 ? 0.555 31.562 3.672 1 93.38 48 ARG B C 1
ATOM 1539 O O . ARG B 1 48 ? 0.72 32.156 2.6 1 93.38 48 ARG B O 1
ATOM 1546 N N . GLU B 1 49 ? -0.379 31.875 4.48 1 92.5 49 GLU B N 1
ATOM 1547 C CA . GLU B 1 49 ? -1.277 33 4.266 1 92.5 49 GLU B CA 1
ATOM 1548 C C . GLU B 1 49 ? -1.11 34.062 5.359 1 92.5 49 GLU B C 1
ATOM 1550 O O . GLU B 1 49 ? -1.097 33.719 6.547 1 92.5 49 GLU B O 1
ATOM 1555 N N . LYS B 1 50 ? -0.917 35.219 4.988 1 90.06 50 LYS B N 1
ATOM 1556 C CA . LYS B 1 50 ? -0.851 36.344 5.902 1 90.06 50 LYS B CA 1
ATOM 1557 C C . LYS B 1 50 ? -2.078 37.25 5.754 1 90.06 50 LYS B C 1
ATOM 1559 O O . LYS B 1 50 ? -2.352 37.781 4.668 1 90.06 50 LYS B O 1
ATOM 1564 N N . GLU B 1 51 ? -2.9 37.25 6.727 1 85.44 51 GLU B N 1
ATOM 1565 C CA . GLU B 1 51 ? -4.062 38.156 6.77 1 85.44 51 GLU B CA 1
ATOM 1566 C C . GLU B 1 51 ? -4.133 38.906 8.094 1 85.44 51 GLU B C 1
ATOM 1568 O O . GLU B 1 51 ? -4.121 38.281 9.164 1 85.44 51 GLU B O 1
ATOM 1573 N N . ASP B 1 52 ? -4.266 40.219 7.965 1 87.12 52 ASP B N 1
ATOM 1574 C CA . ASP B 1 52 ? -4.461 41.125 9.109 1 87.12 52 ASP B CA 1
ATOM 1575 C C . ASP B 1 52 ? -3.426 40.844 10.195 1 87.12 52 ASP B C 1
ATOM 1577 O O . ASP B 1 52 ? -3.773 40.719 11.375 1 87.12 52 ASP B O 1
ATOM 1581 N N . GLY B 1 53 ? -2.246 40.562 9.859 1 86 53 GLY B N 1
ATOM 1582 C CA . GLY B 1 53 ? -1.153 40.375 10.797 1 86 53 GLY B CA 1
ATOM 1583 C C . GLY B 1 53 ? -1.053 38.938 11.312 1 86 53 GLY B C 1
ATOM 1584 O O . GLY B 1 53 ? -0.209 38.625 12.156 1 86 53 GLY B O 1
ATOM 1585 N N . ARG B 1 54 ? -2.031 38.125 11.031 1 89.19 54 ARG B N 1
ATOM 1586 C CA . ARG B 1 54 ? -1.986 36.719 11.422 1 89.19 54 ARG B CA 1
ATOM 1587 C C . ARG B 1 54 ? -1.442 35.875 10.289 1 89.19 54 ARG B C 1
ATOM 1589 O O . ARG B 1 54 ? -1.755 36.094 9.117 1 89.19 54 ARG B O 1
ATOM 1596 N N . THR B 1 55 ? -0.485 34.969 10.672 1 91.88 55 THR B N 1
ATOM 1597 C CA . THR B 1 55 ? 0.055 34.031 9.703 1 91.88 55 THR B CA 1
ATOM 1598 C C . THR B 1 55 ? -0.497 32.625 9.953 1 91.88 55 THR B C 1
ATOM 1600 O O . THR B 1 55 ? -0.474 32.125 11.086 1 91.88 55 THR B O 1
ATOM 1603 N N . THR B 1 56 ? -1.169 32.062 8.859 1 92.75 56 THR B N 1
ATOM 1604 C CA . THR B 1 56 ? -1.607 30.656 8.914 1 92.75 56 THR B CA 1
ATOM 1605 C C . THR B 1 56 ? -0.738 29.781 8.016 1 92.75 56 THR B C 1
ATOM 1607 O O . THR B 1 56 ? -0.356 30.188 6.918 1 92.75 56 THR B O 1
ATOM 1610 N N . TYR B 1 57 ? -0.313 28.672 8.609 1 93 57 TYR B N 1
ATOM 1611 C CA . TYR B 1 57 ? 0.471 27.688 7.879 1 93 57 TYR B CA 1
ATOM 1612 C C . TYR B 1 57 ? -0.323 26.391 7.676 1 93 57 TYR B C 1
ATOM 1614 O O . TYR B 1 57 ? -1.021 25.938 8.586 1 93 57 TYR B O 1
ATOM 1622 N N . SER B 1 58 ? -0.306 25.875 6.324 1 93.12 58 SER B N 1
ATOM 1623 C CA . SER B 1 58 ? -0.874 24.562 6.051 1 93.12 58 SER B CA 1
ATOM 1624 C C . SER B 1 58 ? 0.042 23.734 5.152 1 93.12 58 SER B C 1
ATOM 1626 O O . SER B 1 58 ? 0.852 24.297 4.406 1 93.12 58 SER B O 1
ATOM 1628 N N . ASN B 1 59 ? -0.04 22.438 5.383 1 94.94 59 ASN B N 1
ATOM 1629 C CA . ASN B 1 59 ? 0.703 21.469 4.57 1 94.94 59 ASN B CA 1
ATOM 1630 C C . ASN B 1 59 ? -0.174 20.297 4.148 1 94.94 59 ASN B C 1
ATOM 1632 O O . ASN B 1 59 ? -0.95 19.781 4.953 1 94.94 59 ASN B O 1
ATOM 1636 N N . GLU B 1 60 ? -0.129 20.016 2.84 1 95.44 60 GLU B N 1
ATOM 1637 C CA . GLU B 1 60 ? -0.719 18.781 2.307 1 95.44 60 GLU B CA 1
ATOM 1638 C C . GLU B 1 60 ? 0.326 17.938 1.584 1 95.44 60 GLU B C 1
ATOM 1640 O O . GLU B 1 60 ? 1.062 18.453 0.735 1 95.44 60 GLU B O 1
ATOM 1645 N N . ASP B 1 61 ? 0.332 16.625 2.025 1 96.44 61 ASP B N 1
ATOM 1646 C CA . ASP B 1 61 ? 1.348 15.781 1.403 1 96.44 61 ASP B CA 1
ATOM 1647 C C . ASP B 1 61 ? 0.771 14.422 1.017 1 96.44 61 ASP B C 1
ATOM 1649 O O . ASP B 1 61 ? -0.341 14.078 1.421 1 96.44 61 ASP B O 1
ATOM 1653 N N . SER B 1 62 ? 1.43 13.727 0.123 1 96.44 62 SER B N 1
ATOM 1654 C CA . SER B 1 62 ? 1.248 12.32 -0.238 1 96.44 62 SER B CA 1
ATOM 1655 C C . SER B 1 62 ? 2.574 11.57 -0.219 1 96.44 62 SER B C 1
ATOM 1657 O O . SER B 1 62 ? 3.633 12.164 -0.433 1 96.44 62 SER B O 1
ATOM 1659 N N . ASP B 1 63 ? 2.418 10.289 0.167 1 97.06 63 ASP B N 1
ATOM 1660 C CA . ASP B 1 63 ? 3.625 9.469 0.185 1 97.06 63 ASP B CA 1
ATOM 1661 C C . ASP B 1 63 ? 3.367 8.094 -0.441 1 97.06 63 ASP B C 1
ATOM 1663 O O . ASP B 1 63 ? 2.219 7.66 -0.542 1 97.06 63 ASP B O 1
ATOM 1667 N N . GLU B 1 64 ? 4.438 7.516 -0.958 1 97.38 64 GLU B N 1
ATOM 1668 C CA . GLU B 1 64 ? 4.465 6.164 -1.509 1 97.38 64 GLU B CA 1
ATOM 1669 C C . GLU B 1 64 ? 5.77 5.453 -1.161 1 97.38 64 GLU B C 1
ATOM 1671 O O . GLU B 1 64 ? 6.855 5.934 -1.497 1 97.38 64 GLU B O 1
ATOM 1676 N N . MET B 1 65 ? 5.582 4.312 -0.462 1 98.25 65 MET B N 1
ATOM 1677 C CA . MET B 1 65 ? 6.73 3.451 -0.201 1 98.25 65 MET B CA 1
ATOM 1678 C C . MET B 1 65 ? 6.754 2.27 -1.164 1 98.25 65 MET B C 1
ATOM 1680 O O . MET B 1 65 ? 5.758 1.557 -1.304 1 98.25 65 MET B O 1
ATOM 1684 N N . ARG B 1 66 ? 7.887 2.092 -1.819 1 98.5 66 ARG B N 1
ATOM 1685 C CA . ARG B 1 66 ? 8.109 0.965 -2.719 1 98.5 66 ARG B CA 1
ATOM 1686 C C . ARG B 1 66 ? 9.227 0.062 -2.203 1 98.5 66 ARG B C 1
ATOM 1688 O O . ARG B 1 66 ? 10.398 0.417 -2.277 1 98.5 66 ARG B O 1
ATOM 1695 N N . LEU B 1 67 ? 8.852 -1.089 -1.691 1 98.75 67 LEU B N 1
ATOM 1696 C CA . LEU B 1 67 ? 9.797 -2.111 -1.258 1 98.75 67 LEU B CA 1
ATOM 1697 C C . LEU B 1 67 ? 10.078 -3.105 -2.381 1 98.75 67 LEU B C 1
ATOM 1699 O O . LEU B 1 67 ? 9.156 -3.738 -2.898 1 98.75 67 LEU B O 1
ATOM 1703 N N . THR B 1 68 ? 11.398 -3.293 -2.709 1 98.69 68 THR B N 1
ATOM 1704 C CA . THR B 1 68 ? 11.773 -4.156 -3.822 1 98.69 68 THR B CA 1
ATOM 1705 C C . THR B 1 68 ? 12.82 -5.176 -3.385 1 98.69 68 THR B C 1
ATOM 1707 O O . THR B 1 68 ? 13.828 -4.816 -2.771 1 98.69 68 THR B O 1
ATOM 1710 N N . TYR B 1 69 ? 12.531 -6.438 -3.682 1 98.44 69 TYR B N 1
ATOM 1711 C CA . TYR B 1 69 ? 13.562 -7.449 -3.486 1 98.44 69 TYR B CA 1
ATOM 1712 C C . TYR B 1 69 ? 14.672 -7.305 -4.523 1 98.44 69 TYR B C 1
ATOM 1714 O O . TYR B 1 69 ? 14.398 -7.145 -5.715 1 98.44 69 TYR B O 1
ATOM 1722 N N . LYS B 1 70 ? 15.93 -7.387 -4.09 1 98.38 70 LYS B N 1
ATOM 1723 C CA . LYS B 1 70 ? 17.062 -7.105 -4.969 1 98.38 70 LYS B CA 1
ATOM 1724 C C . LYS B 1 70 ? 17.406 -8.32 -5.82 1 98.38 70 LYS B C 1
ATOM 1726 O O . LYS B 1 70 ? 18.078 -8.188 -6.852 1 98.38 70 LYS B O 1
ATOM 1731 N N . GLY B 1 71 ? 17 -9.516 -5.422 1 97.25 71 GLY B N 1
ATOM 1732 C CA . GLY B 1 71 ? 17.297 -10.734 -6.16 1 97.25 71 GLY B CA 1
ATOM 1733 C C . GLY B 1 71 ? 16.234 -11.078 -7.188 1 97.25 71 GLY B C 1
ATOM 1734 O O . GLY B 1 71 ? 15.547 -10.195 -7.707 1 97.25 71 GLY B O 1
ATOM 1735 N N . SER B 1 72 ? 16.188 -12.328 -7.562 1 96.5 72 SER B N 1
ATOM 1736 C CA . SER B 1 72 ? 15.242 -12.82 -8.562 1 96.5 72 SER B CA 1
ATOM 1737 C C . SER B 1 72 ? 13.984 -13.367 -7.91 1 96.5 72 SER B C 1
ATOM 1739 O O . SER B 1 72 ? 13.961 -13.625 -6.707 1 96.5 72 SER B O 1
ATOM 1741 N N . LEU B 1 73 ? 13.023 -13.508 -8.75 1 94.75 73 LEU B N 1
ATOM 1742 C CA . LEU B 1 73 ? 11.766 -14.086 -8.273 1 94.75 73 LEU B CA 1
ATOM 1743 C C . LEU B 1 73 ? 11.992 -15.477 -7.7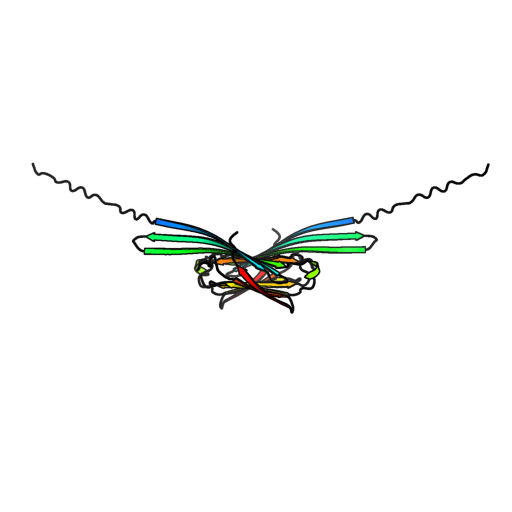03 1 94.75 73 LEU B C 1
ATOM 1745 O O . LEU B 1 73 ? 11.328 -15.875 -6.742 1 94.75 73 LEU B O 1
ATOM 1749 N N . ASP B 1 74 ? 12.953 -16.203 -8.234 1 94.75 74 ASP B N 1
ATOM 1750 C CA . ASP B 1 74 ? 13.258 -17.547 -7.758 1 94.75 74 ASP B CA 1
ATOM 1751 C C . ASP B 1 74 ? 13.734 -17.516 -6.309 1 94.75 74 ASP B C 1
ATOM 1753 O O . ASP B 1 74 ? 13.469 -18.453 -5.547 1 94.75 74 ASP B O 1
ATOM 1757 N N . GLU B 1 75 ? 14.367 -16.484 -5.945 1 95.44 75 GLU B N 1
ATOM 1758 C CA . GLU B 1 75 ? 14.969 -16.391 -4.621 1 95.44 75 GLU B CA 1
ATOM 1759 C C . GLU B 1 75 ? 13.914 -16.125 -3.551 1 95.44 75 GLU B C 1
ATOM 1761 O O . GLU B 1 75 ? 14.133 -16.422 -2.373 1 95.44 75 GLU B O 1
ATOM 1766 N N . ILE B 1 76 ? 12.766 -15.594 -3.936 1 94.25 76 ILE B N 1
ATOM 1767 C CA . ILE B 1 76 ? 11.766 -15.258 -2.924 1 94.25 76 ILE B CA 1
ATOM 1768 C C . ILE B 1 76 ? 10.516 -16.109 -3.131 1 94.25 76 ILE B C 1
ATOM 1770 O O . ILE B 1 76 ? 9.445 -15.789 -2.605 1 94.25 76 ILE B O 1
ATOM 1774 N N . GLU B 1 77 ? 10.641 -17.172 -3.857 1 93.12 77 GLU B N 1
ATOM 1775 C CA . GLU B 1 77 ? 9.492 -18 -4.199 1 93.12 77 GLU B CA 1
ATOM 1776 C C . GLU B 1 77 ? 8.922 -18.688 -2.961 1 93.12 77 GLU B C 1
ATOM 1778 O O . GLU B 1 77 ? 7.727 -18.984 -2.914 1 93.12 77 GLU B O 1
ATOM 1783 N N . SER B 1 78 ? 9.719 -18.859 -1.938 1 93.75 78 SER B N 1
ATOM 1784 C CA . SER B 1 78 ? 9.297 -19.641 -0.775 1 93.75 78 SER B CA 1
ATOM 1785 C C . SER B 1 78 ? 8.703 -18.734 0.302 1 93.75 78 SER B C 1
ATOM 1787 O O . SER B 1 78 ? 8.227 -19.234 1.329 1 93.75 78 SER B O 1
ATOM 1789 N N . ILE B 1 79 ? 8.766 -17.469 0.102 1 95.38 79 ILE B N 1
ATOM 1790 C CA . ILE B 1 79 ? 8.281 -16.562 1.13 1 95.38 79 ILE B CA 1
ATOM 1791 C C . ILE B 1 79 ? 6.781 -16.781 1.346 1 95.38 79 ILE B C 1
ATOM 1793 O O . ILE B 1 79 ? 6.012 -16.812 0.386 1 95.38 79 ILE B O 1
ATOM 1797 N N . LYS B 1 80 ? 6.391 -16.906 2.619 1 95.69 80 LYS B N 1
ATOM 1798 C CA . LYS B 1 80 ? 4.988 -17.094 2.973 1 95.69 80 LYS B CA 1
ATOM 1799 C C . LYS B 1 80 ? 4.395 -15.828 3.582 1 95.69 80 LYS B C 1
ATOM 1801 O O . LYS B 1 80 ? 3.184 -15.617 3.525 1 95.69 80 LYS B O 1
ATOM 1806 N N . LYS B 1 81 ? 5.199 -15.148 4.242 1 97.5 81 LYS B N 1
ATOM 1807 C CA . LYS B 1 81 ? 4.754 -13.922 4.891 1 97.5 81 LYS B CA 1
ATOM 1808 C C . LYS B 1 81 ? 5.789 -12.812 4.742 1 97.5 81 LYS B C 1
ATOM 1810 O O . LYS B 1 81 ? 6.98 -13.031 4.969 1 97.5 81 LYS B O 1
ATOM 1815 N N . LEU B 1 82 ? 5.371 -11.641 4.273 1 98.12 82 LEU B N 1
ATOM 1816 C CA . LEU B 1 82 ? 6.184 -10.438 4.152 1 98.12 82 LEU B CA 1
ATOM 1817 C C . LEU B 1 82 ? 5.586 -9.297 4.969 1 98.12 82 LEU B C 1
ATOM 1819 O O . LEU B 1 82 ? 4.391 -9.008 4.855 1 98.12 82 LEU B O 1
ATOM 1823 N N . GLU B 1 83 ? 6.371 -8.734 5.836 1 98.31 83 GLU B N 1
ATOM 1824 C CA . GLU B 1 83 ? 6 -7.551 6.605 1 98.31 83 GLU B CA 1
ATOM 1825 C C . GLU B 1 83 ? 7.062 -6.461 6.488 1 98.31 83 GLU B C 1
ATOM 1827 O O . GLU B 1 83 ? 8.258 -6.75 6.504 1 98.31 83 GLU B O 1
ATOM 1832 N N . PHE B 1 84 ? 6.609 -5.223 6.352 1 98.75 84 PHE B N 1
ATOM 1833 C CA . PHE B 1 84 ? 7.547 -4.105 6.344 1 98.75 84 PHE B CA 1
ATOM 1834 C C . PHE B 1 84 ? 6.969 -2.908 7.086 1 98.75 84 PHE B C 1
ATOM 1836 O O . PHE B 1 84 ? 5.746 -2.783 7.219 1 98.75 84 PHE B O 1
ATOM 1843 N N . SER B 1 85 ? 7.895 -2.078 7.559 1 98.44 85 SER B N 1
ATOM 1844 C CA . SER B 1 85 ? 7.508 -0.854 8.258 1 98.44 85 SER B CA 1
ATOM 1845 C C . SER B 1 85 ? 8.562 0.235 8.078 1 98.44 85 SER B C 1
ATOM 1847 O O . SER B 1 85 ? 9.719 -0.058 7.781 1 98.44 85 SER B O 1
ATOM 1849 N N . TYR B 1 86 ? 8.086 1.435 8.195 1 98.31 86 TYR B N 1
ATOM 1850 C CA . TYR B 1 86 ? 8.969 2.596 8.234 1 98.31 86 TYR B CA 1
ATOM 1851 C C . TYR B 1 86 ? 8.5 3.602 9.281 1 98.31 86 TYR B C 1
ATOM 1853 O O . TYR B 1 86 ? 7.332 3.607 9.664 1 98.31 86 TYR B O 1
ATOM 1861 N N . VAL B 1 87 ? 9.461 4.422 9.688 1 97.25 87 VAL B N 1
ATOM 1862 C CA . VAL B 1 87 ? 9.18 5.457 10.672 1 97.25 87 VAL B CA 1
ATOM 1863 C C . VAL B 1 87 ? 9.836 6.77 10.25 1 97.25 87 VAL B C 1
ATOM 1865 O O . VAL B 1 87 ? 11.023 6.797 9.922 1 97.25 87 VAL B O 1
ATOM 1868 N N . THR B 1 88 ? 9.055 7.77 10.164 1 95.94 88 THR B N 1
ATOM 1869 C CA . THR B 1 88 ? 9.539 9.133 10.008 1 95.94 88 THR B CA 1
ATOM 1870 C C . THR B 1 88 ? 9.328 9.93 11.289 1 95.94 88 THR B C 1
ATOM 1872 O O . THR B 1 88 ? 8.797 9.406 12.273 1 95.94 88 THR B O 1
ATOM 1875 N N . SER B 1 89 ? 9.781 11.211 11.227 1 92.56 89 SER B N 1
ATOM 1876 C CA . SER B 1 89 ? 9.609 12.078 12.383 1 92.56 89 SER B CA 1
ATOM 1877 C C . SER B 1 89 ? 8.148 12.477 12.562 1 92.56 89 SER B C 1
ATOM 1879 O O . SER B 1 89 ? 7.758 12.969 13.617 1 92.56 89 SER B O 1
ATOM 1881 N N . VAL B 1 90 ? 7.305 12.305 11.5 1 91.62 90 VAL B N 1
ATOM 1882 C CA . VAL B 1 90 ? 5.945 12.828 11.578 1 91.62 90 VAL B CA 1
ATOM 1883 C C . VAL B 1 90 ? 4.941 11.688 11.422 1 91.62 90 VAL B C 1
ATOM 1885 O O . VAL B 1 90 ? 3.738 11.922 11.289 1 91.62 90 VAL B O 1
ATOM 1888 N N . GLY B 1 91 ? 5.375 10.453 11.398 1 92.31 91 GLY B N 1
ATOM 1889 C CA . GLY B 1 91 ? 4.477 9.312 11.258 1 92.31 91 GLY B CA 1
ATOM 1890 C C . GLY B 1 91 ? 5.195 8.031 10.883 1 92.31 91 GLY B C 1
ATOM 1891 O O . GLY B 1 91 ? 6.426 8.008 10.797 1 92.31 91 GLY B O 1
ATOM 1892 N N . SER B 1 92 ? 4.359 7.008 10.836 1 96.12 92 SER B N 1
ATOM 1893 C CA . SER B 1 92 ? 4.879 5.699 10.453 1 96.12 92 SER B CA 1
ATOM 1894 C C . SER B 1 92 ? 3.873 4.938 9.594 1 96.12 92 SER B C 1
ATOM 1896 O O . SER B 1 92 ? 2.705 5.324 9.508 1 96.12 92 SER B O 1
ATOM 1898 N N . GLY B 1 93 ? 4.359 3.941 8.883 1 96.81 93 GLY B N 1
ATOM 1899 C CA . GLY B 1 93 ? 3.545 3.072 8.055 1 96.81 93 GLY B CA 1
ATOM 1900 C C . GLY B 1 93 ? 4.152 1.697 7.852 1 96.81 93 GLY B C 1
ATOM 1901 O O . GLY B 1 93 ? 5.297 1.456 8.242 1 96.81 93 GLY B O 1
ATOM 1902 N N . GLY B 1 94 ? 3.291 0.784 7.297 1 97.94 94 GLY B N 1
ATOM 1903 C CA . GLY B 1 94 ? 3.746 -0.565 7 1 97.94 94 GLY B CA 1
ATOM 1904 C C . GLY B 1 94 ? 2.707 -1.401 6.277 1 97.94 94 GLY B C 1
ATOM 1905 O O . GLY B 1 94 ? 1.573 -0.959 6.082 1 97.94 94 GLY B O 1
ATOM 1906 N N . GLY B 1 95 ? 3.17 -2.498 5.82 1 97.38 95 GLY B N 1
ATOM 1907 C CA . GLY B 1 95 ? 2.324 -3.461 5.133 1 97.38 95 GLY B CA 1
ATOM 1908 C C . GLY B 1 95 ? 2.662 -4.902 5.473 1 97.38 95 GLY B C 1
ATOM 1909 O O . GLY B 1 95 ? 3.766 -5.191 5.938 1 97.38 95 GLY B O 1
ATOM 1910 N N . VAL B 1 96 ? 1.623 -5.727 5.359 1 97.25 96 VAL B N 1
ATOM 1911 C CA . VAL B 1 96 ? 1.796 -7.164 5.516 1 97.25 96 VAL B CA 1
ATOM 1912 C C . VAL B 1 96 ? 1.167 -7.891 4.328 1 97.25 96 VAL B C 1
ATOM 1914 O O . VAL B 1 96 ? 0.106 -7.496 3.84 1 97.25 96 VAL B O 1
ATOM 1917 N N . ARG B 1 97 ? 1.857 -8.883 3.861 1 96.44 97 ARG B N 1
ATOM 1918 C CA . ARG B 1 97 ? 1.344 -9.789 2.846 1 96.44 97 ARG B CA 1
ATOM 1919 C C . ARG B 1 97 ? 1.573 -11.242 3.246 1 96.44 97 ARG B C 1
ATOM 1921 O O . ARG B 1 97 ? 2.65 -11.602 3.73 1 96.44 97 ARG B O 1
ATOM 1928 N N . GLU B 1 98 ? 0.581 -12.039 3.117 1 96.12 98 GLU B N 1
ATOM 1929 C CA . GLU B 1 98 ? 0.697 -13.492 3.23 1 96.12 98 GLU B CA 1
ATOM 1930 C C . GLU B 1 98 ? 0.4 -14.18 1.899 1 96.12 98 GLU B C 1
ATOM 1932 O O . GLU B 1 98 ? -0.556 -13.812 1.21 1 96.12 98 GLU B O 1
ATOM 1937 N N . PHE B 1 99 ? 1.261 -15.109 1.625 1 92.69 99 PHE B N 1
ATOM 1938 C CA . PHE B 1 99 ? 1.211 -15.734 0.311 1 92.69 99 PHE B CA 1
ATOM 1939 C C . PHE B 1 99 ? 0.898 -17.219 0.435 1 92.69 99 PHE B C 1
ATOM 1941 O O . PHE B 1 99 ? 1.597 -17.953 1.142 1 92.69 99 PHE B O 1
ATOM 1948 N N . ASP B 1 100 ? -0.093 -17.672 -0.271 1 90.62 100 ASP B N 1
ATOM 1949 C CA . ASP B 1 100 ? -0.352 -19.109 -0.39 1 90.62 100 ASP B CA 1
ATOM 1950 C C . ASP B 1 100 ? 0.351 -19.688 -1.612 1 90.62 100 ASP B C 1
ATOM 1952 O O . ASP B 1 100 ? 0.328 -20.906 -1.825 1 90.62 100 ASP B O 1
ATOM 1956 N N . ALA B 1 101 ? 0.932 -18.875 -2.428 1 89.69 101 ALA B N 1
ATOM 1957 C CA . ALA B 1 101 ? 1.781 -19.203 -3.572 1 89.69 101 ALA B CA 1
ATOM 1958 C C . ALA B 1 101 ? 2.918 -18.188 -3.709 1 89.69 101 ALA B C 1
ATOM 1960 O O . ALA B 1 101 ? 2.867 -17.109 -3.125 1 89.69 101 ALA B O 1
ATOM 1961 N N . PRO B 1 102 ? 3.928 -18.484 -4.539 1 91.44 102 PRO B N 1
ATOM 1962 C CA . PRO B 1 102 ? 5.074 -17.578 -4.633 1 91.44 102 PRO B CA 1
ATOM 1963 C C . PRO B 1 102 ? 4.684 -16.188 -5.102 1 91.44 102 PRO B C 1
ATOM 1965 O O . PRO B 1 102 ? 3.814 -16.031 -5.965 1 91.44 102 PRO B O 1
ATOM 1968 N N . PRO B 1 103 ? 5.355 -15.18 -4.586 1 92.06 103 PRO B N 1
ATOM 1969 C CA . PRO B 1 103 ? 5.199 -13.852 -5.184 1 92.06 103 PRO B CA 1
ATOM 1970 C C . PRO B 1 103 ? 5.715 -13.781 -6.621 1 92.06 103 PRO B C 1
ATOM 1972 O O . PRO B 1 103 ? 6.68 -14.469 -6.965 1 92.06 103 PRO B O 1
ATOM 1975 N N . ASN B 1 104 ? 5.102 -12.953 -7.402 1 91.06 104 ASN B N 1
ATOM 1976 C CA . ASN B 1 104 ? 5.531 -12.82 -8.789 1 91.06 104 ASN B CA 1
ATOM 1977 C C . ASN B 1 104 ? 5.996 -11.398 -9.102 1 91.06 104 ASN B C 1
ATOM 1979 O O . ASN B 1 104 ? 6.074 -11.008 -10.266 1 91.06 104 ASN B O 1
ATOM 1983 N N . ASP B 1 105 ? 5.949 -10.617 -8.148 1 92.19 105 ASP B N 1
ATOM 1984 C CA . ASP B 1 105 ? 6.527 -9.281 -8.219 1 92.19 105 ASP B CA 1
ATOM 1985 C C . ASP B 1 105 ? 7.617 -9.094 -7.168 1 92.19 105 ASP B C 1
ATOM 1987 O O . ASP B 1 105 ? 7.562 -9.695 -6.09 1 92.19 105 ASP B O 1
ATOM 1991 N N . LEU B 1 106 ? 8.461 -8.305 -7.574 1 96.38 106 LEU B N 1
ATOM 1992 C CA . LEU B 1 106 ? 9.578 -8.031 -6.676 1 96.38 106 LEU B CA 1
ATOM 1993 C C . LEU B 1 106 ? 9.305 -6.785 -5.836 1 96.38 106 LEU B C 1
ATOM 1995 O O . LEU B 1 106 ? 10 -6.535 -4.848 1 96.38 106 LEU B O 1
ATOM 1999 N N . THR B 1 107 ? 8.234 -5.988 -6.254 1 97.5 107 THR B N 1
ATOM 2000 C CA . THR B 1 107 ? 7.996 -4.703 -5.609 1 97.5 107 THR B CA 1
ATOM 2001 C C . THR B 1 107 ? 6.637 -4.688 -4.914 1 97.5 107 THR B C 1
ATOM 2003 O O . THR B 1 107 ? 5.633 -5.113 -5.492 1 97.5 107 THR B O 1
ATOM 2006 N N . PHE B 1 108 ? 6.547 -4.219 -3.682 1 97.19 108 PHE B N 1
ATOM 2007 C CA . PHE B 1 108 ? 5.367 -4.027 -2.842 1 97.19 108 PHE B CA 1
ATOM 2008 C C . PHE B 1 108 ? 5.215 -2.561 -2.451 1 97.19 108 PHE B C 1
ATOM 2010 O O . PHE B 1 108 ? 6.18 -1.92 -2.035 1 97.19 108 PHE B O 1
ATOM 2017 N N . THR B 1 109 ? 3.98 -2.033 -2.58 1 97.56 109 THR B N 1
ATOM 2018 C CA . THR B 1 109 ? 3.816 -0.591 -2.445 1 97.56 109 THR B CA 1
ATOM 2019 C C . THR B 1 109 ? 2.75 -0.263 -1.404 1 97.56 109 THR B C 1
ATOM 2021 O O . THR B 1 109 ? 1.716 -0.932 -1.336 1 97.56 109 THR B O 1
ATOM 2024 N N . LEU B 1 110 ? 3.006 0.703 -0.594 1 97.31 110 LEU B N 1
ATOM 2025 C CA . LEU B 1 110 ? 2.082 1.336 0.342 1 97.31 110 LEU B CA 1
ATOM 2026 C C . LEU B 1 110 ? 2.006 2.84 0.097 1 97.31 110 LEU B C 1
ATOM 2028 O O . LEU B 1 110 ? 3.035 3.502 -0.044 1 97.31 110 LEU B O 1
ATOM 2032 N N . SER B 1 111 ? 0.773 3.383 0.003 1 96.88 111 SER B N 1
ATOM 2033 C CA . SER B 1 111 ? 0.655 4.816 -0.237 1 96.88 111 SER B CA 1
ATOM 2034 C C . SER B 1 111 ? -0.484 5.422 0.577 1 96.88 111 SER B C 1
ATOM 2036 O O . SER B 1 111 ? -1.385 4.707 1.021 1 96.88 111 SER B O 1
ATOM 2038 N N . GLY B 1 112 ? -0.412 6.789 0.812 1 93.5 112 GLY B N 1
ATOM 2039 C CA . GLY B 1 112 ? -1.381 7.594 1.539 1 93.5 112 GLY B CA 1
ATOM 2040 C C . GLY B 1 112 ? -1.044 9.078 1.546 1 93.5 112 GLY B C 1
ATOM 2041 O O . GLY B 1 112 ? -0.214 9.531 0.756 1 93.5 112 GLY B O 1
ATOM 2042 N N . GLY B 1 113 ? -1.856 9.812 2.406 1 93.88 113 GLY B N 1
ATOM 2043 C CA . GLY B 1 113 ? -1.628 11.25 2.529 1 93.88 113 GLY B CA 1
ATOM 2044 C C . GLY B 1 113 ? -1.972 11.789 3.904 1 93.88 113 GLY B C 1
ATOM 2045 O O . GLY B 1 113 ? -2.643 11.117 4.691 1 93.88 113 GLY B O 1
ATOM 2046 N N . SER B 1 114 ? -1.348 13 4.164 1 92.12 114 SER B N 1
ATOM 2047 C CA . SER B 1 114 ? -1.595 13.672 5.438 1 92.12 114 SER B CA 1
ATOM 2048 C C . SER B 1 114 ? -1.535 15.188 5.285 1 92.12 114 SER B C 1
ATOM 2050 O O . SER B 1 114 ? -1.092 15.695 4.25 1 92.12 114 SER B O 1
ATOM 2052 N N . THR B 1 115 ? -2.039 15.984 6.191 1 92.56 115 THR B N 1
ATOM 2053 C CA . THR B 1 115 ? -1.989 17.438 6.234 1 92.56 115 THR B CA 1
ATOM 2054 C C . THR B 1 115 ? -1.129 17.922 7.398 1 92.56 115 THR B C 1
ATOM 2056 O O . THR B 1 115 ? -1.14 19.109 7.738 1 92.56 115 THR B O 1
ATOM 2059 N N . GLY B 1 116 ? -0.314 17.109 7.977 1 88.75 116 GLY B N 1
ATOM 2060 C CA . GLY B 1 116 ? 0.473 17.453 9.148 1 88.75 116 GLY B CA 1
ATOM 2061 C C . GLY B 1 116 ? 1.848 18 8.812 1 88.75 116 GLY B C 1
ATOM 2062 O O . GLY B 1 116 ? 2.043 18.578 7.75 1 88.75 116 GLY B O 1
ATOM 2063 N N . ALA B 1 117 ? 2.682 17.906 9.859 1 90.81 117 ALA B N 1
ATOM 2064 C CA . ALA B 1 117 ? 4.055 18.375 9.695 1 90.81 117 ALA B CA 1
ATOM 2065 C C . ALA B 1 117 ? 4.734 17.672 8.523 1 90.81 117 ALA B C 1
ATOM 2067 O O . ALA B 1 117 ? 4.395 16.547 8.188 1 90.81 117 ALA B O 1
ATOM 2068 N N . LYS B 1 118 ? 5.625 18.406 7.949 1 94.19 118 LYS B N 1
ATOM 2069 C CA . LYS B 1 118 ? 6.359 17.953 6.773 1 94.19 118 LYS B CA 1
ATOM 2070 C C . LYS B 1 118 ? 7.574 17.125 7.168 1 94.19 118 LYS B C 1
ATOM 2072 O O . LYS B 1 118 ? 8.289 17.469 8.109 1 94.19 118 LYS B O 1
ATOM 2077 N N . VAL B 1 119 ? 7.734 15.969 6.422 1 95.69 119 VAL B N 1
ATOM 2078 C CA . VAL B 1 119 ? 9 15.242 6.527 1 95.69 119 VAL B CA 1
ATOM 2079 C C . VAL B 1 119 ? 10.148 16.141 6.082 1 95.69 119 VAL B C 1
ATOM 2081 O O . VAL B 1 119 ? 10.062 16.812 5.047 1 95.69 119 VAL B O 1
ATOM 2084 N N . LYS B 1 120 ? 11.203 16.172 6.914 1 95.94 120 LYS B N 1
ATOM 2085 C CA . LYS B 1 120 ? 12.352 17.016 6.566 1 95.94 120 LYS B CA 1
ATOM 2086 C C . LYS B 1 120 ? 13.117 16.4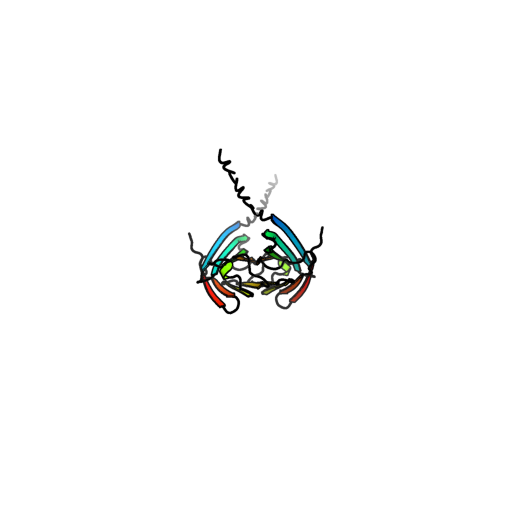38 5.379 1 95.94 120 LYS B C 1
ATOM 2088 O O . LYS B 1 120 ? 13.266 15.219 5.262 1 95.94 120 LYS B O 1
ATOM 2093 N N . GLU B 1 121 ? 13.633 17.359 4.59 1 96.56 121 GLU B N 1
ATOM 2094 C CA . GLU B 1 121 ? 14.375 16.984 3.393 1 96.56 121 GLU B CA 1
ATOM 2095 C C . GLU B 1 121 ? 15.57 16.094 3.738 1 96.56 121 GLU B C 1
ATOM 2097 O O . GLU B 1 121 ? 15.922 15.195 2.971 1 96.56 121 GLU B O 1
ATOM 2102 N N . ASP B 1 122 ? 16.172 16.312 4.863 1 96.5 122 ASP B N 1
ATOM 2103 C CA . ASP B 1 122 ? 17.375 15.602 5.242 1 96.5 122 ASP B CA 1
ATOM 2104 C C . ASP B 1 122 ? 17.078 14.5 6.254 1 96.5 122 ASP B C 1
ATOM 2106 O O . ASP B 1 122 ? 17.969 14.039 6.973 1 96.5 122 ASP B O 1
ATOM 2110 N N . GLU B 1 123 ? 15.867 14.156 6.383 1 96.94 123 GLU B N 1
ATOM 2111 C CA . GLU B 1 123 ? 15.461 13.133 7.34 1 96.94 123 GLU B CA 1
ATOM 2112 C C . GLU B 1 123 ? 16.109 11.789 7.016 1 96.94 123 GLU B C 1
ATOM 2114 O O . GLU B 1 123 ? 16.391 11.492 5.852 1 96.94 123 GLU B O 1
ATOM 2119 N N . ILE B 1 124 ? 16.391 11.031 8.109 1 98 124 ILE B N 1
ATOM 2120 C CA . ILE B 1 124 ? 16.781 9.633 7.992 1 98 124 ILE B CA 1
ATOM 2121 C C . ILE B 1 124 ? 15.609 8.734 8.367 1 98 124 ILE B C 1
ATOM 2123 O O . ILE B 1 124 ? 15.117 8.789 9.5 1 98 124 ILE B O 1
ATOM 2127 N N . ILE B 1 125 ? 15.172 7.945 7.418 1 98.31 125 ILE B N 1
ATOM 2128 C CA . ILE B 1 125 ? 13.984 7.109 7.605 1 98.31 125 ILE B CA 1
ATOM 2129 C C . ILE B 1 125 ? 14.406 5.668 7.859 1 98.31 125 ILE B C 1
ATOM 2131 O O . ILE B 1 125 ? 15.148 5.082 7.066 1 98.31 125 ILE B O 1
ATOM 2135 N N . GLN B 1 126 ? 13.867 5.07 8.93 1 98.44 126 GLN B N 1
ATOM 2136 C CA . GLN B 1 126 ? 14.172 3.686 9.266 1 98.44 126 GLN B CA 1
ATOM 2137 C C . GLN B 1 126 ? 13.172 2.727 8.633 1 98.44 126 GLN B C 1
ATOM 2139 O O . GLN B 1 126 ? 11.961 2.955 8.703 1 98.44 126 GLN B O 1
ATOM 2144 N N . VAL B 1 127 ? 13.797 1.696 8.055 1 98.75 127 VAL B N 1
ATOM 2145 C CA . VAL B 1 127 ? 12.969 0.662 7.449 1 98.75 127 VAL B CA 1
ATOM 2146 C C . VAL B 1 127 ? 13.297 -0.695 8.07 1 98.75 127 VAL B C 1
ATOM 2148 O O . VAL B 1 127 ? 14.469 -1.017 8.289 1 98.75 127 VAL B O 1
ATOM 2151 N N . VAL B 1 128 ? 12.227 -1.472 8.398 1 98.81 128 VAL B N 1
ATOM 2152 C CA . VAL B 1 128 ? 12.352 -2.859 8.828 1 98.81 128 VAL B CA 1
ATOM 2153 C C . VAL B 1 128 ? 11.531 -3.764 7.91 1 98.81 128 VAL B C 1
ATOM 2155 O O . VAL B 1 128 ? 10.359 -3.494 7.648 1 98.81 128 VAL B O 1
ATOM 2158 N N . VAL B 1 129 ? 12.203 -4.773 7.406 1 98.75 129 VAL B N 1
ATOM 2159 C CA . VAL B 1 129 ? 11.555 -5.781 6.574 1 98.75 129 VAL B CA 1
ATOM 2160 C C . VAL B 1 129 ? 11.68 -7.152 7.23 1 98.75 129 VAL B C 1
ATOM 2162 O O . VAL B 1 129 ? 12.773 -7.555 7.633 1 98.75 129 VAL B O 1
ATOM 2165 N N . THR B 1 130 ? 10.57 -7.852 7.402 1 98.69 130 THR B N 1
ATOM 2166 C CA . THR B 1 130 ? 10.547 -9.227 7.891 1 98.69 130 THR B CA 1
ATOM 2167 C C . THR B 1 130 ? 9.883 -10.148 6.871 1 98.69 130 THR B C 1
ATOM 2169 O O . THR B 1 130 ? 8.805 -9.852 6.359 1 98.69 130 THR B O 1
ATOM 2172 N N . TRP B 1 131 ? 10.586 -11.203 6.598 1 97.94 131 TRP B N 1
ATOM 2173 C CA . TRP B 1 131 ? 10.016 -12.219 5.727 1 97.94 131 TRP B CA 1
ATOM 2174 C C . TRP B 1 131 ? 10.289 -13.617 6.273 1 97.94 131 TRP B C 1
ATOM 2176 O O . TRP B 1 131 ? 11.445 -14.047 6.352 1 97.94 131 TRP B O 1
ATOM 2186 N N . ASP B 1 132 ? 9.117 -14.172 6.551 1 97 132 ASP B N 1
ATOM 2187 C CA . ASP B 1 132 ? 9.18 -15.43 7.297 1 97 132 ASP B CA 1
ATOM 2188 C C . ASP B 1 132 ? 10.047 -15.281 8.547 1 97 132 ASP B C 1
ATOM 2190 O O . ASP B 1 132 ? 9.773 -14.438 9.398 1 97 132 ASP B O 1
ATOM 2194 N N . ASP B 1 133 ? 11.211 -15.977 8.711 1 96.88 133 ASP B N 1
ATOM 2195 C CA . ASP B 1 133 ? 12.031 -15.938 9.922 1 96.88 133 ASP B CA 1
ATOM 2196 C C . ASP B 1 133 ? 13.195 -14.969 9.766 1 96.88 133 ASP B C 1
ATOM 2198 O O . ASP B 1 133 ? 14.023 -14.828 10.672 1 96.88 133 ASP B O 1
ATOM 2202 N N . PHE B 1 134 ? 13.211 -14.266 8.648 1 97.81 134 PHE B N 1
ATOM 2203 C CA . PHE B 1 134 ? 14.328 -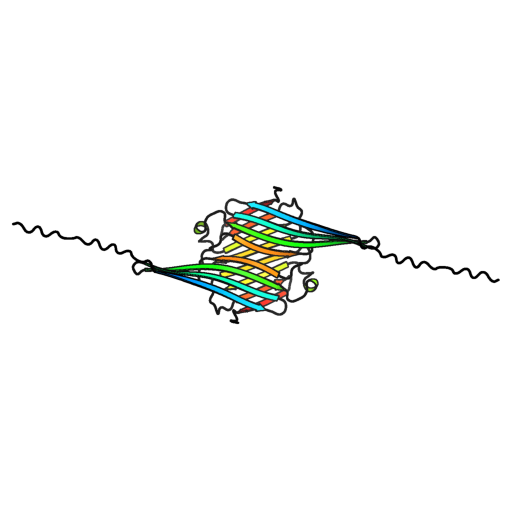13.359 8.383 1 97.81 134 PHE B CA 1
ATOM 2204 C C . PHE B 1 134 ? 13.906 -11.914 8.617 1 97.81 134 PHE B C 1
ATOM 2206 O O . PHE B 1 134 ? 12.742 -11.562 8.461 1 97.81 134 PHE B O 1
ATOM 2213 N N . GLU B 1 135 ? 14.875 -11.148 9.039 1 98.44 135 GLU B N 1
ATOM 2214 C CA . GLU B 1 135 ? 14.656 -9.719 9.258 1 98.44 135 GLU B CA 1
ATOM 2215 C C . GLU B 1 135 ? 15.836 -8.898 8.742 1 98.44 135 GLU B C 1
ATOM 2217 O O . GLU B 1 135 ? 16.984 -9.312 8.867 1 98.44 135 GLU B O 1
ATOM 2222 N N . GLU B 1 136 ? 15.562 -7.812 8.141 1 98.56 136 GLU B N 1
ATOM 2223 C CA . GLU B 1 136 ? 16.562 -6.855 7.6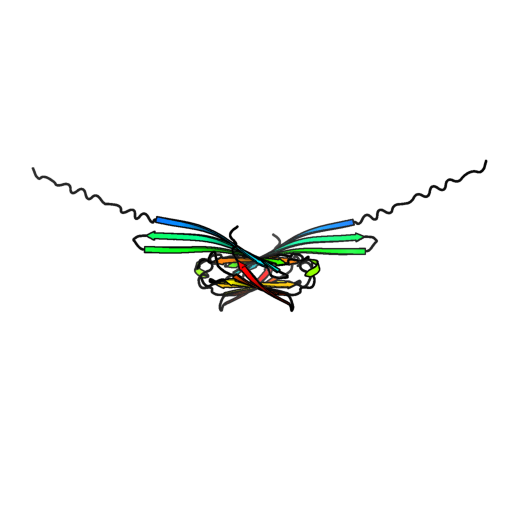76 1 98.56 136 GLU B CA 1
ATOM 2224 C C . GLU B 1 136 ? 16.141 -5.422 7.965 1 98.56 136 GLU B C 1
ATOM 2226 O O . GLU B 1 136 ? 14.961 -5.082 7.836 1 98.56 136 GLU B O 1
ATOM 2231 N N . SER B 1 137 ? 17.047 -4.594 8.477 1 98.69 137 SER B N 1
ATOM 2232 C CA . SER B 1 137 ? 16.797 -3.178 8.719 1 98.69 137 SER B CA 1
ATOM 2233 C C . SER B 1 137 ? 17.812 -2.297 8.023 1 98.69 137 SER B C 1
ATOM 2235 O O . SER B 1 137 ? 19 -2.654 7.934 1 98.69 137 SER B O 1
ATOM 2237 N N . PHE B 1 138 ? 17.406 -1.17 7.547 1 98.75 138 PHE B N 1
ATOM 2238 C CA . PHE B 1 138 ? 18.297 -0.201 6.914 1 98.75 138 PHE B CA 1
ATOM 2239 C C . PHE B 1 138 ? 17.672 1.187 6.91 1 98.75 138 PHE B C 1
ATOM 2241 O O . PHE B 1 138 ? 16.531 1.359 7.348 1 98.75 138 PHE B O 1
ATOM 2248 N N . GLU B 1 139 ? 18.438 2.15 6.508 1 98.62 139 GLU B N 1
ATOM 2249 C CA . GLU B 1 139 ? 18.016 3.545 6.523 1 98.62 139 GLU B CA 1
ATOM 2250 C C . GLU B 1 139 ? 17.844 4.086 5.105 1 98.62 139 GLU B C 1
ATOM 2252 O O . GLU B 1 139 ? 18.578 3.686 4.195 1 98.62 139 GLU B O 1
ATOM 2257 N N . LEU B 1 140 ? 16.875 4.98 5 1 98.75 140 LEU B N 1
ATOM 2258 C CA . LEU B 1 140 ? 16.703 5.734 3.762 1 98.75 140 LEU B CA 1
ATOM 2259 C C . LEU B 1 140 ? 17.188 7.172 3.93 1 98.75 140 LEU B C 1
ATOM 2261 O O . LEU B 1 140 ? 16.969 7.785 4.98 1 98.75 140 LEU B O 1
ATOM 2265 N N . THR B 1 141 ? 17.781 7.703 2.895 1 98.44 141 THR B N 1
ATOM 2266 C CA . THR B 1 141 ? 18.203 9.102 2.855 1 98.44 141 THR B CA 1
ATOM 2267 C C . THR B 1 141 ? 17.812 9.742 1.528 1 98.44 141 THR B C 1
ATOM 2269 O O . THR B 1 141 ? 17.625 9.047 0.527 1 98.44 141 THR B O 1
ATOM 2272 N N . ASN B 1 142 ? 17.516 10.984 1.598 1 97.75 142 ASN B N 1
ATOM 2273 C CA . ASN B 1 142 ? 17.266 11.773 0.395 1 97.75 142 ASN B CA 1
ATOM 2274 C C . ASN B 1 142 ? 18.562 12.305 -0.207 1 97.75 142 ASN B C 1
ATOM 2276 O O . ASN B 1 142 ? 19.141 13.273 0.296 1 97.75 142 ASN B O 1
ATOM 2280 N N . GLU B 1 143 ? 19.172 11.453 -1.085 1 81.19 143 GLU B N 1
ATOM 2281 C CA . GLU B 1 143 ? 20.453 11.922 -1.622 1 81.19 143 GLU B CA 1
ATOM 2282 C C . GLU B 1 143 ? 20.234 12.867 -2.801 1 81.19 143 GLU B C 1
ATOM 2284 O O . GLU B 1 143 ? 19.422 12.594 -3.684 1 81.19 143 GLU B O 1
ATOM 2289 N N . LYS B 1 144 ? 20.281 14.141 -2.648 1 63.84 144 LYS B N 1
ATOM 2290 C CA . LYS B 1 144 ? 20.281 15.125 -3.723 1 63.84 144 LYS B CA 1
ATOM 2291 C C . LYS B 1 144 ? 21.219 14.711 -4.852 1 63.84 144 LYS B C 1
ATOM 2293 O O . LYS B 1 144 ? 22.359 14.297 -4.605 1 63.84 144 LYS B O 1
ATOM 2298 N N . LYS B 1 145 ? 20.516 14.156 -5.941 1 44.47 145 LYS B N 1
ATOM 2299 C CA . LYS B 1 145 ? 21.391 14.086 -7.102 1 44.47 145 LYS B CA 1
ATOM 2300 C C . LYS B 1 145 ? 21.922 15.469 -7.469 1 44.47 145 LYS B C 1
ATOM 2302 O O . LYS B 1 145 ? 21.219 16.469 -7.316 1 44.47 145 LYS B O 1
#

Sequence (290 aa):
MKKIVVLMVVMVLLIGCSNEEVTNYEYTFTGEGTYWQTEYVYEGTETREKEDGRTTYSNEDSDEMRLTYKGSLDEIESIKKLEFSYVTSVGSGGGVREFDAPPNDLTFTLSGGSTGAKVKEDEIIQVVVTWDDFEESFELTNEKKMKKIVVLMVVMVLLIGCSNEEVTNYEYTFTGEGTYWQTEYVYEGTETREKEDGRTTYSNEDSDEMRLTYKGSLDEIESIKKLEFSYVTSVGSGGGVREFDAPPNDLTFTLSGGSTGAKVKEDEIIQVVVTWDDFEESFELTNEKK

Solvent-accessible surface area (backbone atoms only — not comparable to full-atom values): 15630 Å² total; per-residue (Å²): 131,84,81,78,82,79,79,78,80,78,79,79,79,78,73,75,72,65,52,71,48,77,46,75,51,76,46,56,24,41,32,56,53,94,57,40,33,40,41,40,41,38,33,36,43,37,39,39,34,41,48,97,89,44,77,46,80,49,33,43,38,41,40,37,38,40,40,28,51,70,69,54,61,78,76,47,35,80,47,41,34,41,35,38,36,39,41,53,96,50,33,35,39,35,41,38,39,37,40,72,31,26,40,62,45,54,53,37,38,42,38,38,34,26,39,31,76,76,77,57,74,80,42,73,32,45,36,41,40,35,43,66,95,42,75,52,67,37,55,24,37,44,70,81,127,134,85,81,77,80,78,79,79,81,79,79,78,78,76,74,77,71,66,52,72,49,80,47,76,52,76,47,55,25,41,32,56,54,94,58,41,33,40,41,39,43,37,35,37,42,38,39,39,36,40,49,96,89,43,78,49,79,49,33,42,37,40,41,37,38,40,40,28,50,69,69,55,60,79,77,47,35,79,47,41,35,41,36,39,37,38,42,53,96,48,34,36,39,35,38,39,38,37,40,73,31,26,39,62,48,53,52,38,38,43,38,38,34,27,38,32,76,77,78,58,75,78,43,73,30,44,37,42,39,36,45,66,94,44,75,51,66,39,54,25,36,42,69,81,127

pLDDT: mean 89.82, std 15.15, range [35.47, 98.81]

Secondary structure (DSSP, 8-state):
------------------EEEEEEEEEEEEEE-SSEEEEEEEEEEEEEEEETTEEEEEEEEEEEEEEEESS-GGGGTT--EEEEEEEETTEEEEEEEEESS----SEEEEEEEESSPPPPTT-EEEEEEEETTEEEEEEEE----/------------------EEEEEEEEEEEEEE-SSEEEEEEEEEEEEEEEETTEEEEEEEEEEEEEEEESS-GGGGTT--EEEEEEE-SSEEEEEEEEESS----SEEEEEEEESSSPPPTTPEEEEEEEETTEEEEEEEE----

Nearest PDB structures (foldseek):
  2hdi-assembly1_A  TM=2.822E-01  e=1.711E+00  Escherichia coli
  8p97-assembly1_A  TM=2.517E-01  e=2.739E+00  Bacteroides thetaiotaomicron VPI-5482
  6h04-assembly1_F  TM=1.668E-01  e=8.212E+00  Homo sapiens
  2hdi-assembly1_A  TM=2.800E-01  e=8.145E-01  Escherichia coli
  4v3g-assembly1_A  TM=2.610E-01  e=6.395E+00  Klebsiella oxytoca